Protein AF-A0A2D6RD88-F1 (afdb_monomer)

Nearest PDB structures (foldseek):
  3ius-assembly1_A  TM=7.560E-01  e=2.649E-20  Ruegeria pomeroyi DSS-3
 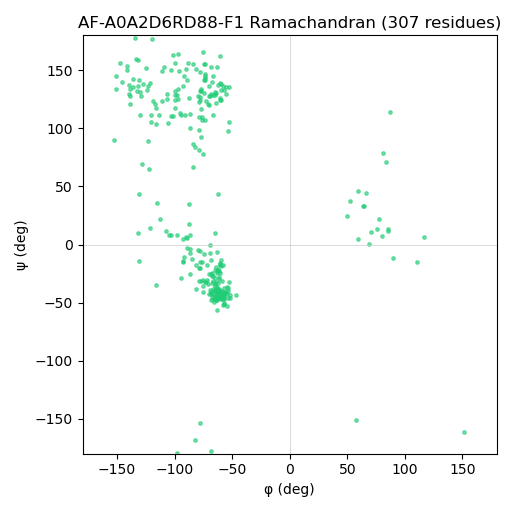 3dqp-assembly1_A-2  TM=6.766E-01  e=3.811E-06  Lactococcus lactis subsp. lactis
  8xmi-assembly1_E  TM=7.314E-01  e=5.124E-03  Bacillus subtilis
  8k1t-assembly1_F  TM=7.139E-01  e=8.877E-03  Bacillus subtilis
  8k1t-assembly1_E  TM=7.139E-01  e=8.877E-03  Bacillus subtilis

Secondary structure (DSSP, 8-state):
------S--TTTT--EEEEES-SHHHHHHHHHHHHTT-EEEEEES-GGGHHHHHHTT-EEEE--SSPPTT---GGGTT-SEEEE-----GGGT---HHHHHHHHHHHHHHTT-SEEEEEEEGGGGTT--EEE-TTSPP-TTSHHHHHHHHHHHHHHHHHHHHHHTTS-S---S--GGGGTT-EEEEEEE-EEEBTTB-THHHHTT--SB--TTSBP-EEEHHHHHHHHHHHHSTTS--SSEEEEEE--S---BHHHHHHHHHHHTTPPPPPB-S---S--EEE--HHHHHTTPPPS-S-HHHHHHS---

Solvent-accessible surface area (backbone atoms only — not comparable to full-atom values): 17050 Å² total; per-residue (Å²): 142,82,85,84,85,74,86,83,77,51,72,81,75,62,53,26,38,36,33,41,38,48,49,76,69,40,45,55,42,41,34,58,38,34,75,72,69,27,46,33,38,32,25,34,81,48,72,87,52,34,64,69,33,44,74,39,58,28,50,60,40,79,50,72,79,71,78,61,93,86,70,83,63,73,87,44,55,80,19,43,29,36,37,43,48,59,76,56,53,58,95,77,70,46,84,52,43,30,58,43,42,34,53,52,42,52,50,35,59,75,42,43,34,37,28,43,35,36,54,48,45,49,67,35,49,46,91,52,50,47,80,36,52,85,85,52,85,62,43,59,88,41,67,69,20,33,42,46,50,48,25,50,48,41,43,46,47,51,42,50,54,51,67,58,70,81,74,70,97,77,80,71,94,67,66,70,77,57,37,68,80,31,29,18,37,38,36,26,34,32,48,77,34,42,90,101,41,54,67,22,82,80,40,50,66,39,68,70,37,64,32,35,80,35,42,42,54,34,24,38,50,69,38,54,42,48,47,54,48,39,46,74,18,91,79,18,64,87,51,50,54,50,72,34,41,42,43,28,79,48,54,54,31,41,44,62,49,44,36,50,38,6,52,70,69,77,41,54,50,48,41,64,45,91,49,66,70,90,62,45,44,44,67,48,29,62,70,37,40,77,53,66,50,76,65,83,51,38,44,58,71,60,56,59,71,47,80,90,123

Radius of gyration: 20.11 Å; Cα contacts (8 Å, |Δi|>4): 586; chains: 1; bounding box: 52×40×67 Å

Foldseek 3Di:
DDDPPDDFDLPVPAAEEEEEACPDLNLVLLLVCVVVVHAYEYEDQDPVCVVVQVVSPYNYDNDDPPDDPPDDDCVLAPHQEYEYPDDQPVVVVRLCLLVSLLSVLVVCQQRLHQEYEYAAAPCLQPPAFDEDEPPDDGPCVDSVNVSRVSSLCSQQCSLVCLVPVPDDDDDDPRPSVSSPNRAYEYEHAFAEDEPVRQLLVVAFPAEAAAAQQAWGWYAYSVLVSLLVSLCSHPLHRPDRYYYFYRTAQDTGGPQVLNQLSCVLVVTHGYYYDPHHDPGRYDYDGVVSVVSPRDGPPNDVSVVSPDDDD

Mean predicted aligned error: 6.97 Å

Structure (mmCIF, N/CA/C/O backbone):
data_AF-A0A2D6RD88-F1
#
_entry.id   AF-A0A2D6RD88-F1
#
loop_
_atom_site.group_PDB
_atom_site.id
_atom_site.type_symbol
_atom_site.label_atom_id
_atom_site.label_alt_id
_atom_site.label_comp_id
_atom_site.label_asym_id
_atom_site.label_entity_id
_atom_site.label_seq_id
_atom_site.pdbx_PDB_ins_code
_atom_site.Cartn_x
_atom_site.Cartn_y
_atom_site.Cartn_z
_atom_site.occupancy
_atom_site.B_iso_or_equiv
_atom_site.auth_seq_id
_atom_site.auth_comp_id
_atom_site.auth_asym_id
_atom_site.auth_atom_id
_atom_site.pdbx_PDB_model_num
ATOM 1 N N . MET A 1 1 ? -26.700 -10.326 -16.185 1.00 36.22 1 MET A N 1
ATOM 2 C CA . MET A 1 1 ? -26.682 -10.740 -14.769 1.00 36.22 1 MET A CA 1
ATOM 3 C C . MET A 1 1 ? -25.651 -11.840 -14.645 1.00 36.22 1 MET A C 1
ATOM 5 O O . MET A 1 1 ? -25.914 -12.923 -15.133 1.00 36.22 1 MET A O 1
ATOM 9 N N . ASN A 1 2 ? -24.472 -11.527 -14.119 1.00 29.42 2 ASN A N 1
ATOM 10 C CA . ASN A 1 2 ? -23.479 -12.499 -13.662 1.00 29.42 2 ASN A CA 1
ATOM 11 C C . ASN A 1 2 ? -22.691 -11.780 -12.564 1.00 29.42 2 ASN A C 1
ATOM 13 O O . ASN A 1 2 ? -21.744 -11.053 -12.848 1.00 29.42 2 ASN A O 1
ATOM 17 N N . ASN A 1 3 ? -23.177 -11.910 -11.329 1.00 30.92 3 ASN A N 1
ATOM 18 C CA . ASN A 1 3 ? -22.457 -11.493 -10.134 1.00 30.92 3 ASN A CA 1
ATOM 19 C C . ASN A 1 3 ? -21.342 -12.513 -9.894 1.00 30.92 3 ASN A C 1
ATOM 21 O O . ASN A 1 3 ? -21.608 -13.646 -9.500 1.00 30.92 3 ASN A O 1
ATOM 25 N N . LEU A 1 4 ? -20.104 -12.108 -10.156 1.00 36.22 4 LEU A N 1
ATOM 26 C CA . LEU A 1 4 ? -18.914 -12.761 -9.622 1.00 36.22 4 LEU A CA 1
ATOM 27 C C . LEU A 1 4 ? -18.741 -12.291 -8.171 1.00 36.22 4 LEU A C 1
ATOM 29 O O . LEU A 1 4 ? -17.979 -11.372 -7.893 1.00 36.22 4 LEU A O 1
ATOM 33 N N . GLU A 1 5 ? -19.481 -12.902 -7.249 1.00 44.62 5 GLU A N 1
ATOM 34 C CA . GLU A 1 5 ? -19.107 -12.904 -5.834 1.00 44.62 5 GLU A CA 1
ATOM 35 C C . GLU A 1 5 ? -18.012 -13.961 -5.650 1.00 44.62 5 GLU A C 1
ATOM 37 O O . GLU A 1 5 ? -18.287 -15.157 -5.567 1.00 44.62 5 GLU A O 1
ATOM 42 N N . MET A 1 6 ? -16.749 -13.534 -5.623 1.00 37.78 6 MET A N 1
ATOM 43 C CA . MET A 1 6 ? -15.647 -14.365 -5.142 1.00 37.78 6 MET A CA 1
ATOM 44 C C . MET A 1 6 ? -14.807 -13.601 -4.121 1.00 37.78 6 MET A C 1
ATOM 46 O O . MET A 1 6 ? -14.057 -12.702 -4.482 1.00 37.78 6 MET A O 1
ATOM 50 N N . GLY A 1 7 ? -14.901 -14.065 -2.871 1.00 42.00 7 GLY A N 1
ATOM 51 C CA . GLY A 1 7 ? -13.758 -14.240 -1.973 1.00 42.00 7 GLY A CA 1
ATOM 52 C C . GLY A 1 7 ? -13.335 -13.030 -1.147 1.00 42.00 7 GLY A C 1
ATOM 53 O O . GLY A 1 7 ? -12.755 -12.091 -1.669 1.00 42.00 7 GLY A O 1
ATOM 54 N N . ILE A 1 8 ? -13.491 -13.160 0.174 1.00 43.81 8 ILE A N 1
ATOM 55 C CA . ILE A 1 8 ? -13.180 -12.194 1.242 1.00 43.81 8 ILE A CA 1
ATOM 56 C C . ILE A 1 8 ? -14.287 -11.149 1.411 1.00 43.81 8 ILE A C 1
ATOM 58 O O . ILE A 1 8 ? -14.180 -10.005 0.973 1.00 43.81 8 ILE A O 1
ATOM 62 N N . ASP A 1 9 ? -15.360 -11.555 2.091 1.00 45.00 9 ASP A N 1
ATOM 63 C CA . ASP A 1 9 ? -16.316 -10.609 2.654 1.00 45.00 9 ASP A CA 1
ATOM 64 C C . ASP A 1 9 ? -15.695 -9.993 3.930 1.00 45.00 9 ASP A C 1
ATOM 66 O O . ASP A 1 9 ? -15.571 -10.694 4.936 1.00 45.00 9 ASP A O 1
ATOM 70 N N . PRO A 1 10 ? -15.255 -8.717 3.948 1.00 49.91 10 PRO A N 1
ATOM 71 C CA . PRO A 1 10 ? -14.766 -8.081 5.173 1.00 49.91 10 PRO A CA 1
ATOM 72 C C . PRO A 1 10 ? -15.891 -7.832 6.193 1.00 49.91 10 PRO A C 1
ATOM 74 O O . PRO A 1 10 ? -15.617 -7.297 7.268 1.00 49.91 10 PRO A O 1
ATOM 77 N N . LYS A 1 11 ? -17.148 -8.189 5.872 1.00 48.44 11 LYS A N 1
ATOM 78 C CA . LYS A 1 11 ? -18.340 -7.879 6.673 1.00 48.44 11 LYS A CA 1
ATOM 79 C C . LYS A 1 11 ? -18.363 -8.449 8.079 1.00 48.44 11 LYS A C 1
ATOM 81 O O . LYS A 1 11 ? -19.159 -7.952 8.876 1.00 48.44 11 LYS A O 1
ATOM 86 N N . GLU A 1 12 ? -17.544 -9.432 8.445 1.00 57.50 12 GLU A N 1
ATOM 87 C CA . GLU A 1 12 ? -17.520 -9.860 9.847 1.00 57.50 12 GLU A CA 1
ATOM 88 C C . GLU A 1 12 ? -16.761 -8.851 10.725 1.00 57.50 12 GLU A C 1
ATOM 90 O O . GLU A 1 12 ? -15.619 -9.047 11.129 1.00 57.50 12 GLU A O 1
ATOM 95 N N . GLY A 1 13 ? -17.443 -7.748 11.040 1.00 73.38 13 GLY A N 1
ATOM 96 C CA . GLY A 1 13 ? -17.147 -6.886 12.181 1.00 73.38 13 GLY A CA 1
ATOM 97 C C . GLY A 1 13 ? -16.581 -5.502 11.868 1.00 73.38 13 GLY A C 1
ATOM 98 O O . GLY A 1 13 ? -16.634 -4.656 12.760 1.00 73.38 13 GLY A O 1
ATOM 99 N N . LEU A 1 14 ? -16.091 -5.233 10.652 1.00 88.38 14 LEU A N 1
ATOM 100 C CA . LEU A 1 14 ? -15.527 -3.924 10.300 1.00 88.38 14 LEU A CA 1
ATOM 101 C C . LEU A 1 14 ? -16.648 -2.903 10.046 1.00 88.38 14 LEU A C 1
ATOM 103 O O . LEU A 1 14 ? -17.445 -3.063 9.126 1.00 88.38 14 LEU A O 1
ATOM 107 N N . LYS A 1 15 ? -16.720 -1.850 10.863 1.00 93.19 15 LYS A N 1
ATOM 108 C CA . LYS A 1 15 ? -17.748 -0.796 10.783 1.00 93.19 15 LYS A CA 1
ATOM 109 C C . LYS A 1 15 ? -17.159 0.564 10.451 1.00 93.19 15 LYS A C 1
ATOM 111 O O . LYS A 1 15 ? -17.810 1.347 9.759 1.00 93.19 15 LYS A O 1
ATOM 116 N N . LYS A 1 16 ? -15.952 0.858 10.944 1.00 95.88 16 LYS A N 1
ATOM 117 C CA . LYS A 1 16 ? -15.293 2.151 10.740 1.00 95.88 16 LYS A CA 1
ATOM 118 C C . LYS A 1 16 ? -13.798 2.002 10.467 1.00 95.88 16 LYS A C 1
ATOM 120 O O . LYS A 1 16 ? -13.083 1.369 11.240 1.00 95.88 16 LYS A O 1
ATOM 125 N N . VAL A 1 17 ? -13.317 2.643 9.402 1.00 97.50 17 VAL A N 1
ATOM 126 C CA . VAL A 1 17 ? -11.897 2.682 9.018 1.00 97.50 17 VAL A CA 1
ATOM 127 C C . VAL A 1 17 ? -11.428 4.127 8.894 1.00 97.50 17 VAL A C 1
ATOM 129 O O . VAL A 1 17 ? -12.076 4.945 8.242 1.00 97.50 17 VAL A O 1
ATOM 132 N N . ALA A 1 18 ? -10.276 4.436 9.481 1.00 98.38 18 ALA A N 1
ATOM 133 C CA . ALA A 1 18 ? -9.573 5.695 9.273 1.00 98.38 18 ALA A CA 1
ATOM 134 C C . ALA A 1 18 ? -8.429 5.507 8.266 1.00 98.38 18 ALA A C 1
ATOM 136 O O . ALA A 1 18 ? -7.600 4.619 8.431 1.00 98.38 18 ALA A O 1
ATOM 137 N N . ILE A 1 19 ? -8.350 6.343 7.232 1.00 98.44 19 ILE A N 1
ATOM 138 C CA . ILE A 1 19 ? -7.276 6.340 6.229 1.00 98.44 19 ILE A CA 1
ATOM 139 C C . ILE A 1 19 ? -6.482 7.638 6.364 1.00 98.44 19 ILE A C 1
ATOM 141 O O . ILE A 1 19 ? -6.973 8.718 6.027 1.00 98.44 19 ILE A O 1
ATOM 145 N N . ILE A 1 20 ? -5.236 7.529 6.820 1.00 97.81 20 ILE A N 1
ATOM 146 C CA . ILE A 1 20 ? -4.336 8.665 7.007 1.00 97.81 20 ILE A CA 1
ATOM 147 C C . ILE A 1 20 ? -3.524 8.883 5.731 1.00 97.81 20 ILE A C 1
ATOM 149 O O . ILE A 1 20 ? -2.670 8.066 5.389 1.00 97.81 20 ILE A O 1
ATOM 153 N N . GLY A 1 21 ? -3.773 9.987 5.025 1.00 94.44 21 GLY A N 1
ATOM 154 C CA . GLY A 1 21 ? -3.166 10.262 3.721 1.00 94.44 21 GLY A CA 1
ATOM 155 C C . GLY A 1 21 ? -3.915 9.588 2.568 1.00 94.44 21 GLY A C 1
ATOM 156 O O . GLY A 1 21 ? -3.415 8.664 1.925 1.00 94.44 21 GLY A O 1
ATOM 157 N N . CYS A 1 22 ? -5.116 10.075 2.256 1.00 92.94 22 CYS A N 1
ATOM 158 C CA . CYS A 1 22 ? -5.984 9.484 1.233 1.00 92.94 22 CYS A CA 1
ATOM 159 C C . CYS A 1 22 ? -5.643 9.967 -0.195 1.00 92.94 22 CYS A C 1
ATOM 161 O O . CYS A 1 22 ? -6.388 10.700 -0.854 1.00 92.94 22 CYS A O 1
ATOM 163 N N . GLY A 1 23 ? -4.451 9.579 -0.661 1.00 91.81 23 GLY A N 1
ATOM 164 C CA . GLY A 1 23 ? -3.989 9.784 -2.036 1.00 91.81 23 GLY A CA 1
ATOM 165 C C . GLY A 1 23 ? -4.599 8.780 -3.021 1.00 91.81 23 GLY A C 1
ATOM 166 O O . GLY A 1 23 ? -5.661 8.220 -2.791 1.00 91.81 23 GLY A O 1
ATOM 167 N N . TRP A 1 24 ? -3.907 8.501 -4.126 1.00 93.38 24 TRP A N 1
ATOM 168 C CA . TRP A 1 24 ? -4.419 7.622 -5.188 1.00 93.38 24 TRP A CA 1
ATOM 169 C C . TRP A 1 24 ? -4.806 6.206 -4.711 1.00 93.38 24 TRP A C 1
ATOM 171 O O . TRP A 1 24 ? -5.921 5.763 -4.964 1.00 93.38 24 TRP A O 1
ATOM 181 N N . ALA A 1 25 ? -3.930 5.504 -3.980 1.00 92.06 25 ALA A N 1
ATOM 182 C CA . ALA A 1 25 ? -4.251 4.175 -3.441 1.00 92.06 25 ALA A CA 1
ATOM 183 C C . ALA A 1 25 ? -5.308 4.253 -2.325 1.00 92.06 25 ALA A C 1
ATOM 185 O O . ALA A 1 25 ? -6.221 3.434 -2.286 1.00 92.06 25 ALA A O 1
ATOM 186 N N . GLY A 1 26 ? -5.221 5.281 -1.471 1.00 94.00 26 GLY A N 1
ATOM 187 C CA . GLY A 1 26 ? -6.185 5.523 -0.398 1.00 94.00 26 GLY A CA 1
ATOM 188 C C . GLY A 1 26 ? -7.604 5.768 -0.912 1.00 94.00 26 GLY A C 1
ATOM 189 O O . GLY A 1 26 ? -8.539 5.237 -0.331 1.00 94.00 26 GLY A O 1
ATOM 190 N N . LYS A 1 27 ? -7.775 6.491 -2.028 1.00 94.75 27 LYS A N 1
ATOM 191 C CA . LYS A 1 27 ? -9.091 6.740 -2.641 1.00 94.75 27 LYS A CA 1
ATOM 192 C C . LYS A 1 27 ? -9.736 5.466 -3.184 1.00 94.75 27 LYS A C 1
ATOM 194 O O . LYS A 1 27 ? -10.920 5.258 -2.958 1.00 94.75 27 LYS A O 1
ATOM 199 N N . ALA A 1 28 ? -8.968 4.595 -3.843 1.00 95.56 28 ALA A N 1
ATOM 200 C CA . ALA A 1 28 ? -9.492 3.304 -4.298 1.00 95.56 28 ALA A CA 1
ATOM 201 C C . ALA A 1 28 ? -9.879 2.393 -3.123 1.00 95.56 28 ALA A C 1
ATOM 203 O O . ALA A 1 28 ? -10.916 1.737 -3.163 1.00 95.56 28 ALA A O 1
ATOM 204 N N . LEU A 1 29 ? -9.078 2.394 -2.053 1.00 96.12 29 LEU A N 1
ATOM 205 C CA . LEU A 1 29 ? -9.403 1.673 -0.824 1.00 96.12 29 LEU A CA 1
ATOM 206 C C . LEU A 1 29 ? -10.670 2.225 -0.156 1.00 96.12 29 LEU A C 1
ATOM 208 O O . LEU A 1 29 ? -11.555 1.459 0.211 1.00 96.12 29 LEU A O 1
ATOM 212 N N . ALA A 1 30 ? -10.756 3.548 -0.022 1.00 96.69 30 ALA A N 1
ATOM 213 C CA . ALA A 1 30 ? -11.916 4.242 0.514 1.00 96.69 30 ALA A CA 1
ATOM 214 C C . ALA A 1 30 ? -13.188 3.865 -0.244 1.00 96.69 30 ALA A C 1
ATOM 216 O O . ALA A 1 30 ? -14.137 3.400 0.373 1.00 96.69 30 ALA A O 1
ATOM 217 N N . GLN A 1 31 ? -13.165 3.991 -1.573 1.00 96.25 31 GLN A N 1
ATOM 218 C CA . GLN A 1 31 ? -14.289 3.632 -2.432 1.00 96.25 31 GLN A CA 1
ATOM 219 C C . GLN A 1 31 ? -14.701 2.164 -2.252 1.00 96.25 31 GLN A C 1
ATOM 221 O O . GLN A 1 31 ? -15.887 1.860 -2.189 1.00 96.25 31 GLN A O 1
ATOM 226 N N . SER A 1 32 ? -13.730 1.253 -2.131 1.00 95.62 32 SER A N 1
ATOM 227 C CA . SER A 1 32 ? -14.008 -0.164 -1.888 1.00 95.62 32 SER A CA 1
ATOM 228 C C . SER A 1 32 ? -14.706 -0.405 -0.545 1.00 95.62 32 SER A C 1
ATOM 230 O O . SER A 1 32 ? -15.597 -1.242 -0.477 1.00 95.62 32 SER A O 1
ATOM 232 N N . PHE A 1 33 ? -14.336 0.311 0.520 1.00 95.81 33 PHE A N 1
ATOM 233 C CA . PHE A 1 33 ? -14.991 0.176 1.824 1.00 95.81 33 PHE A CA 1
ATOM 234 C C . PHE A 1 33 ? -16.363 0.852 1.877 1.00 95.81 33 PHE A C 1
ATOM 236 O O . PHE A 1 33 ? -17.304 0.284 2.431 1.00 95.81 33 PHE A O 1
ATOM 243 N N . THR A 1 34 ? -16.509 2.039 1.292 1.00 96.62 34 THR A N 1
ATOM 244 C CA . THR A 1 34 ? -17.783 2.772 1.312 1.00 96.62 34 THR A CA 1
ATOM 245 C C . THR A 1 34 ? -18.862 2.057 0.502 1.00 96.62 34 THR A C 1
ATOM 247 O O . THR A 1 34 ? -20.021 2.053 0.914 1.00 96.62 34 THR A O 1
ATOM 250 N N . GLN A 1 35 ? -18.491 1.373 -0.586 1.00 95.31 35 GLN A N 1
ATOM 251 C CA . GLN A 1 35 ? -19.394 0.498 -1.346 1.00 95.31 35 GLN A CA 1
ATOM 252 C C . GLN A 1 35 ? -19.947 -0.672 -0.517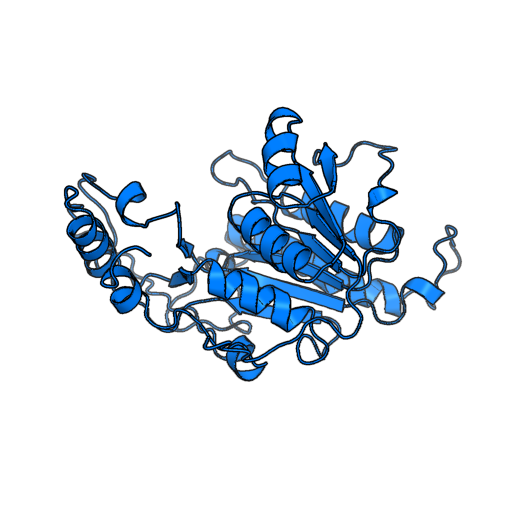 1.00 95.31 35 GLN A C 1
ATOM 254 O O . GLN A 1 35 ? -21.074 -1.099 -0.759 1.00 95.31 35 GLN A O 1
ATOM 259 N N . ASP A 1 36 ? -19.210 -1.131 0.496 1.00 93.50 36 ASP A N 1
ATOM 260 C CA . ASP A 1 36 ? -19.661 -2.171 1.430 1.00 93.50 36 ASP A CA 1
ATOM 261 C C . ASP A 1 36 ? -20.413 -1.609 2.649 1.00 93.50 36 ASP A C 1
ATOM 263 O O . ASP A 1 36 ? -20.741 -2.347 3.579 1.00 93.50 36 ASP A O 1
ATOM 267 N N . GLY A 1 37 ? -20.676 -0.298 2.680 1.00 94.88 37 GLY A N 1
ATOM 268 C CA . GLY A 1 37 ? -21.348 0.369 3.796 1.00 94.88 37 GLY A CA 1
ATOM 269 C C . GLY A 1 37 ? -20.467 0.582 5.032 1.00 94.88 37 GLY A C 1
ATOM 270 O O . GLY A 1 37 ? -20.986 0.914 6.098 1.00 94.88 37 GLY A O 1
ATOM 271 N N . ILE A 1 38 ? -19.146 0.415 4.913 1.00 95.88 38 ILE A N 1
ATOM 272 C CA . ILE A 1 38 ? -18.195 0.712 5.989 1.00 95.88 38 ILE A CA 1
ATOM 273 C C . ILE A 1 38 ? -17.992 2.229 6.059 1.00 95.88 38 ILE A C 1
ATOM 275 O O . ILE A 1 38 ? -17.729 2.887 5.051 1.00 95.88 38 ILE A O 1
ATOM 279 N N . SER A 1 39 ? -18.072 2.797 7.263 1.00 97.56 39 SER A N 1
ATOM 280 C CA . SER A 1 39 ? -17.804 4.218 7.484 1.00 97.56 39 SER A CA 1
ATOM 281 C C . SER A 1 39 ? -16.315 4.505 7.302 1.00 97.56 39 SER A C 1
ATOM 283 O O . SER A 1 39 ? -15.488 3.996 8.060 1.00 97.56 39 SER A O 1
ATOM 285 N N . VAL A 1 40 ? -15.956 5.374 6.358 1.00 98.31 40 VAL A N 1
ATOM 286 C CA . VAL A 1 40 ? -14.556 5.748 6.117 1.00 98.31 40 VAL A CA 1
ATOM 287 C C . VAL A 1 40 ? -14.309 7.195 6.518 1.00 98.31 40 VAL A C 1
ATOM 289 O O . VAL A 1 40 ? -14.947 8.108 6.002 1.00 98.31 40 VAL A O 1
ATOM 292 N N . VAL A 1 41 ? -13.342 7.410 7.409 1.00 98.38 41 VAL A N 1
ATOM 293 C CA . VAL A 1 41 ? -12.746 8.729 7.653 1.00 98.38 41 VAL A CA 1
ATOM 294 C C . VAL A 1 41 ? -11.454 8.811 6.854 1.00 98.38 41 VAL A C 1
ATOM 296 O O . VAL A 1 41 ? -10.623 7.912 6.941 1.00 98.38 41 VAL A O 1
ATOM 299 N N . ALA A 1 42 ? -11.266 9.865 6.067 1.00 98.25 42 ALA A N 1
ATOM 300 C CA . ALA A 1 42 ? -10.100 10.008 5.202 1.00 98.25 42 ALA A CA 1
ATOM 301 C C . ALA A 1 42 ? -9.429 11.362 5.409 1.00 98.25 42 ALA A C 1
ATOM 303 O O . ALA A 1 42 ? -10.077 12.404 5.298 1.00 98.25 42 ALA A O 1
ATOM 304 N N . THR A 1 43 ? -8.120 11.354 5.661 1.00 97.44 43 THR A N 1
ATOM 305 C CA . THR A 1 43 ? -7.384 12.589 5.925 1.00 97.44 43 THR A CA 1
ATOM 306 C C . THR A 1 43 ? -6.679 13.156 4.693 1.00 97.44 43 THR A C 1
ATOM 308 O O . THR A 1 43 ? -6.241 12.430 3.788 1.00 97.44 43 THR A O 1
ATOM 311 N N . THR A 1 44 ? -6.554 14.481 4.662 1.00 95.94 44 THR A N 1
ATOM 312 C CA . THR A 1 44 ? -5.829 15.262 3.651 1.00 95.94 44 THR A CA 1
ATOM 313 C C . THR A 1 44 ? -5.234 16.516 4.292 1.00 95.94 44 THR A C 1
ATOM 315 O O . THR A 1 44 ? -5.751 17.001 5.288 1.00 95.94 44 THR A O 1
ATOM 318 N N . ARG A 1 45 ? -4.172 17.080 3.705 1.00 93.62 45 ARG A N 1
ATOM 319 C CA . ARG A 1 45 ? -3.556 18.334 4.192 1.00 93.62 45 ARG A CA 1
ATOM 320 C C . ARG A 1 45 ? -4.229 19.605 3.671 1.00 93.62 45 ARG A C 1
ATOM 322 O O . ARG A 1 45 ? -3.892 20.692 4.101 1.00 93.62 45 ARG A O 1
ATOM 329 N N . SER A 1 46 ? -5.094 19.480 2.667 1.00 93.94 46 SER A N 1
ATOM 330 C CA . SER A 1 46 ? -5.779 20.619 2.054 1.00 93.94 46 SER A CA 1
ATOM 331 C C . SER A 1 46 ? -7.265 20.328 1.918 1.00 93.94 46 SER A C 1
ATOM 333 O O . SER A 1 46 ? -7.652 19.270 1.395 1.00 93.94 46 SER A O 1
ATOM 335 N N . ARG A 1 47 ? -8.075 21.301 2.349 1.00 95.19 47 ARG A N 1
ATOM 336 C CA . ARG A 1 47 ? -9.534 21.309 2.188 1.00 95.19 47 ARG A CA 1
ATOM 337 C C . ARG A 1 47 ? -9.981 21.291 0.733 1.00 95.19 47 ARG A C 1
ATOM 339 O O . ARG A 1 47 ? -11.058 20.777 0.453 1.00 95.19 47 ARG A O 1
ATOM 346 N N . ASP A 1 48 ? -9.139 21.727 -0.200 1.00 96.12 48 ASP A N 1
ATOM 347 C CA . ASP A 1 48 ? -9.450 21.684 -1.636 1.00 96.12 48 ASP A CA 1
ATOM 348 C C . ASP A 1 48 ? -9.655 20.248 -2.140 1.00 96.12 48 ASP A C 1
ATOM 350 O O . ASP A 1 48 ? -10.313 20.020 -3.152 1.00 96.12 48 ASP A O 1
ATOM 354 N N . ASN A 1 49 ? -9.114 19.251 -1.431 1.00 94.81 49 ASN A N 1
ATOM 355 C CA . ASN A 1 49 ? -9.302 17.842 -1.765 1.00 94.81 49 ASN A CA 1
ATOM 356 C C . ASN A 1 49 ? -10.541 17.220 -1.089 1.00 94.81 49 ASN A C 1
ATOM 358 O O . ASN A 1 49 ? -10.836 16.057 -1.360 1.00 94.81 49 ASN A O 1
ATOM 362 N N . PHE A 1 50 ? -11.275 17.948 -0.237 1.00 97.06 50 PHE A N 1
ATOM 363 C CA . PHE A 1 50 ? -12.486 17.435 0.419 1.00 97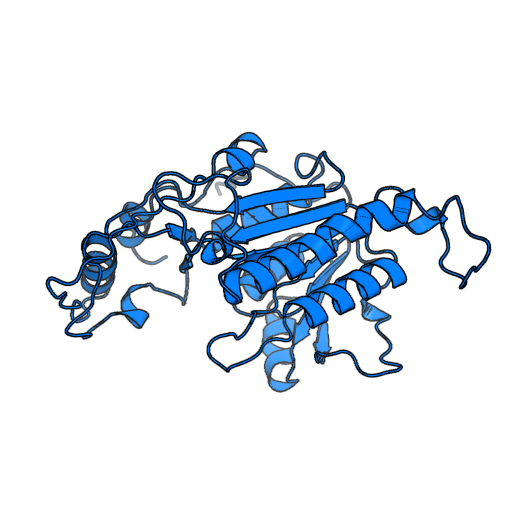.06 50 PHE A CA 1
ATOM 364 C C . PHE A 1 50 ? -13.547 16.963 -0.581 1.00 97.06 50 PHE A C 1
ATOM 366 O O . PHE A 1 50 ? -14.040 15.853 -0.381 1.00 97.06 50 PHE A O 1
ATOM 373 N N . PRO A 1 51 ? -13.868 17.701 -1.669 1.00 97.19 51 PRO A N 1
ATOM 374 C CA . PRO A 1 51 ? -14.853 17.239 -2.646 1.00 97.19 51 PRO A CA 1
ATOM 375 C C . PRO A 1 51 ? -14.524 15.851 -3.202 1.00 97.19 51 PRO A C 1
ATOM 377 O O . PRO A 1 51 ? -15.391 14.986 -3.236 1.00 97.19 51 PRO A O 1
ATOM 380 N N . ASN A 1 52 ? -13.248 15.594 -3.510 1.00 94.50 52 ASN A N 1
ATOM 381 C CA . ASN A 1 52 ? -12.803 14.294 -4.017 1.00 94.50 52 ASN A CA 1
ATOM 382 C C . ASN A 1 52 ? -12.925 13.160 -2.984 1.00 94.50 52 ASN A C 1
ATOM 384 O O . ASN A 1 52 ? -12.978 11.994 -3.360 1.00 94.50 52 ASN A O 1
ATOM 388 N N . LEU A 1 53 ? -12.854 13.472 -1.686 1.00 96.94 53 LEU A N 1
ATOM 389 C CA . LEU A 1 53 ? -13.018 12.481 -0.618 1.00 96.94 53 LEU A CA 1
ATOM 390 C C . LEU A 1 53 ? -14.500 12.203 -0.347 1.00 96.94 53 LEU A C 1
ATOM 392 O O . LEU A 1 53 ? -14.873 11.051 -0.146 1.00 96.94 53 LEU A O 1
ATOM 396 N N . VAL A 1 54 ? -15.343 13.236 -0.396 1.00 97.38 54 VAL A N 1
ATOM 397 C CA . VAL A 1 54 ? -16.802 13.094 -0.285 1.00 97.38 54 VAL A CA 1
ATOM 398 C C . VAL A 1 54 ? -17.362 12.303 -1.467 1.00 97.38 54 VAL A C 1
ATOM 400 O O . VAL A 1 54 ? -18.223 11.453 -1.269 1.00 97.38 54 VAL A O 1
ATOM 403 N N . GLU A 1 55 ? -16.842 12.524 -2.677 1.00 96.12 55 GLU A N 1
ATOM 404 C CA . GLU A 1 55 ? -17.246 11.798 -3.888 1.00 96.12 55 GLU A CA 1
ATOM 405 C C . GLU A 1 55 ? -17.064 10.277 -3.754 1.00 96.12 55 GLU A C 1
ATOM 407 O O . GLU A 1 55 ? -17.913 9.511 -4.202 1.00 96.12 55 GLU A O 1
ATOM 412 N N . VAL A 1 56 ? -16.000 9.829 -3.078 1.00 95.00 56 VAL A N 1
ATOM 413 C CA . VAL A 1 56 ? -15.767 8.400 -2.794 1.00 95.00 56 VAL A CA 1
ATOM 414 C C . VAL A 1 56 ? -16.456 7.912 -1.510 1.00 95.00 56 VAL A C 1
ATOM 416 O O . VAL A 1 56 ? -16.228 6.780 -1.087 1.00 95.00 56 VAL A O 1
ATOM 419 N N . GLY A 1 57 ? -17.307 8.738 -0.893 1.00 95.94 57 GLY A N 1
ATOM 420 C CA . GLY A 1 57 ? -18.132 8.392 0.269 1.00 95.94 57 GLY A CA 1
ATOM 421 C C . GLY A 1 57 ? -17.452 8.548 1.633 1.00 95.94 57 GLY A C 1
ATOM 422 O O . GLY A 1 57 ? -17.961 8.025 2.623 1.00 95.94 57 GLY A O 1
ATOM 423 N N . CYS A 1 58 ? -16.305 9.226 1.714 1.00 97.25 58 CYS A N 1
ATOM 424 C CA . CYS A 1 58 ? -15.602 9.432 2.982 1.00 97.25 58 CYS A CA 1
ATOM 425 C C . CYS A 1 58 ? -16.140 10.629 3.767 1.00 97.25 58 CYS A C 1
ATOM 427 O O . CYS A 1 58 ? -16.568 11.629 3.192 1.00 97.25 58 CYS A O 1
ATOM 429 N N . LEU A 1 59 ? -15.942 10.591 5.084 1.00 97.81 59 LEU A N 1
ATOM 430 C CA . LEU A 1 59 ? -15.854 11.784 5.919 1.00 97.81 59 LEU A CA 1
ATOM 431 C C . LEU A 1 59 ? -14.444 12.395 5.770 1.00 97.81 59 LEU A C 1
ATOM 433 O O . LEU A 1 59 ? -13.476 11.785 6.241 1.00 97.81 59 LEU A O 1
ATOM 437 N N . PRO A 1 60 ? -14.283 13.558 5.111 1.00 98.06 60 PRO A N 1
ATOM 438 C CA . PRO A 1 60 ? -12.980 14.198 4.983 1.00 98.06 60 PRO A CA 1
ATOM 439 C C . PRO A 1 60 ? -12.541 14.850 6.298 1.00 98.06 60 PRO A C 1
ATOM 441 O O . PRO A 1 60 ? -13.342 15.481 6.987 1.00 98.06 60 PRO A O 1
ATOM 444 N N . VAL A 1 61 ? -11.249 14.754 6.605 1.00 97.38 61 VAL A N 1
ATOM 445 C CA . VAL A 1 61 ? -10.609 15.444 7.733 1.00 97.38 61 VAL A CA 1
ATOM 446 C C . VAL A 1 61 ? -9.360 16.165 7.234 1.00 97.38 61 VAL A C 1
ATOM 448 O O . VAL A 1 61 ? -8.533 15.588 6.525 1.00 97.38 61 VAL A O 1
ATOM 451 N N . GLU A 1 62 ? -9.226 17.441 7.590 1.00 95.75 62 GLU A N 1
ATOM 452 C CA . GLU A 1 62 ? -7.969 18.167 7.423 1.00 95.75 62 GLU A CA 1
ATOM 453 C C . GLU A 1 62 ? -7.030 17.756 8.551 1.00 95.75 62 GLU A C 1
ATOM 455 O O . GLU A 1 62 ? -7.407 17.819 9.716 1.00 95.75 62 GLU A O 1
ATOM 460 N N . PHE A 1 63 ? -5.846 17.273 8.195 1.00 94.94 63 PHE A N 1
ATOM 461 C CA . PHE A 1 63 ? -4.907 16.704 9.149 1.00 94.94 63 PHE A CA 1
ATOM 462 C C . PHE A 1 63 ? -3.483 16.895 8.647 1.00 94.94 63 PHE A C 1
ATOM 464 O O . PHE A 1 63 ? -3.180 16.605 7.479 1.00 94.94 63 PHE A O 1
ATOM 471 N N . GLU A 1 64 ? -2.609 17.351 9.533 1.00 92.31 64 GLU A N 1
ATOM 472 C CA . GLU A 1 64 ? -1.220 17.648 9.219 1.00 92.31 64 GLU A CA 1
ATOM 473 C C . GLU A 1 64 ? -0.269 16.883 10.141 1.00 92.31 64 GLU A C 1
ATOM 475 O O . GLU A 1 64 ? -0.602 16.496 11.253 1.00 92.31 64 GLU A O 1
ATOM 480 N N . LEU A 1 65 ? 0.925 16.595 9.623 1.00 91.81 65 LEU A N 1
ATOM 481 C CA . LEU A 1 65 ? 1.987 15.920 10.353 1.00 91.81 65 LEU A CA 1
ATOM 482 C C . LEU A 1 65 ? 3.290 16.711 10.183 1.00 91.81 65 LEU A C 1
ATOM 484 O O . LEU A 1 65 ? 3.584 17.121 9.053 1.00 91.81 65 LEU A O 1
ATOM 488 N N . PRO A 1 66 ? 4.135 16.827 11.221 1.00 91.38 66 PRO A N 1
ATOM 489 C CA . PRO A 1 66 ? 3.998 16.212 12.548 1.00 91.38 66 PRO A CA 1
ATOM 490 C C . PRO A 1 66 ? 2.829 16.785 13.364 1.00 91.38 66 PRO A C 1
ATOM 492 O O . PRO A 1 66 ? 2.439 17.929 13.151 1.00 91.38 66 PRO A O 1
ATOM 495 N N . LEU A 1 67 ? 2.279 15.974 14.274 1.00 87.75 67 LEU A N 1
ATOM 496 C CA . LEU A 1 67 ? 1.165 16.384 15.140 1.00 87.75 67 LEU A CA 1
ATOM 497 C C . LEU A 1 67 ? 1.543 17.611 15.972 1.00 87.75 67 LEU A C 1
ATOM 499 O O . LEU A 1 67 ? 2.630 17.651 16.563 1.00 87.75 67 LEU A O 1
ATOM 503 N N . SER A 1 68 ? 0.627 18.573 16.060 1.00 85.25 68 SER A N 1
ATOM 504 C CA . SER A 1 68 ? 0.777 19.716 16.964 1.00 85.25 68 SER A CA 1
ATOM 505 C C . SER A 1 68 ? 0.354 19.347 18.388 1.00 85.25 68 SER A C 1
ATOM 507 O O . SER A 1 68 ? -0.517 18.504 18.604 1.00 85.25 68 SER A O 1
ATOM 509 N N . THR A 1 69 ? 0.948 19.992 19.394 1.00 77.19 69 THR A N 1
ATOM 510 C CA . THR A 1 69 ? 0.540 19.793 20.792 1.00 77.19 69 THR A CA 1
ATOM 511 C C . THR A 1 69 ? -0.933 20.172 20.974 1.00 77.19 69 THR A C 1
ATOM 513 O O . THR A 1 69 ? -1.310 21.308 20.695 1.00 77.19 69 THR A O 1
ATOM 516 N N . GLY A 1 70 ? -1.749 19.245 21.483 1.00 73.00 70 GLY A N 1
ATOM 517 C CA . GLY A 1 70 ? -3.173 19.478 21.758 1.00 73.00 70 GLY A CA 1
ATOM 518 C C . GLY A 1 70 ? -4.113 19.274 20.564 1.00 73.00 70 GLY A C 1
ATOM 519 O O . GLY A 1 70 ? -5.272 19.665 20.647 1.00 73.00 70 GLY A O 1
ATOM 520 N N . GLU A 1 71 ? -3.644 18.683 19.464 1.00 80.50 71 GLU A N 1
ATOM 521 C CA . GLU A 1 71 ? -4.496 18.331 18.324 1.00 80.50 71 GLU A CA 1
ATOM 522 C C . GLU A 1 71 ? -5.501 17.223 18.697 1.00 80.50 71 GLU A C 1
ATOM 524 O O . GLU A 1 71 ? -5.127 16.076 18.947 1.00 80.50 71 GLU A O 1
ATOM 529 N N . GLU A 1 72 ? -6.793 17.562 18.755 1.00 86.94 72 GLU A N 1
ATOM 530 C CA . GLU A 1 72 ? -7.860 16.607 19.073 1.00 86.94 72 GLU A CA 1
ATOM 531 C C . GLU A 1 72 ? -8.215 15.737 17.860 1.00 86.94 72 GLU A C 1
ATOM 533 O O . GLU A 1 72 ? -8.629 16.232 16.809 1.00 86.94 72 GLU A O 1
ATOM 538 N N . CYS A 1 73 ? -8.115 14.416 18.019 1.00 93.44 73 CYS A N 1
ATOM 539 C CA . CYS A 1 73 ? -8.355 13.455 16.941 1.00 93.44 73 CYS A CA 1
ATOM 540 C C . CYS A 1 73 ? -9.560 12.541 17.197 1.00 93.44 73 CYS A C 1
ATOM 542 O O . CYS A 1 73 ? -9.570 11.387 16.777 1.00 93.44 73 CYS A O 1
ATOM 544 N N . ASN A 1 74 ? -10.617 13.065 17.826 1.00 93.94 74 ASN A N 1
ATOM 545 C CA . ASN A 1 74 ? -11.830 12.317 18.211 1.00 93.94 74 ASN A CA 1
ATOM 546 C C . ASN A 1 74 ? -12.532 11.648 17.006 1.00 93.94 74 ASN A C 1
ATOM 548 O O . ASN A 1 74 ? -13.301 10.700 17.149 1.00 93.94 74 ASN A O 1
ATOM 552 N N . TRP A 1 75 ? -12.236 12.086 15.777 1.00 94.94 75 TRP A N 1
ATOM 553 C CA . TRP A 1 75 ? -12.662 11.410 14.548 1.00 94.94 75 TRP A CA 1
ATOM 554 C C . TRP A 1 75 ? -12.117 9.973 14.423 1.00 94.94 75 TRP A C 1
ATOM 556 O O . TRP A 1 75 ? -12.701 9.181 13.678 1.00 94.94 75 TRP A O 1
ATOM 566 N N . LEU A 1 76 ? -11.077 9.598 15.175 1.00 95.12 76 LEU A N 1
ATOM 567 C CA . LEU A 1 76 ? -10.573 8.227 15.294 1.00 95.12 76 LEU A CA 1
ATOM 568 C C . LEU A 1 76 ? -11.395 7.339 16.225 1.00 95.12 76 LEU A C 1
ATOM 570 O O . LEU A 1 76 ? -11.334 6.118 16.069 1.00 95.12 76 LEU A O 1
ATOM 574 N N . ASP A 1 77 ? -12.191 7.906 17.132 1.00 93.88 77 ASP A N 1
ATOM 575 C CA . ASP A 1 77 ? -12.912 7.127 18.140 1.00 93.88 77 ASP A CA 1
ATOM 576 C C . ASP A 1 77 ? -13.813 6.069 17.501 1.00 93.88 77 ASP A C 1
ATOM 578 O O . ASP A 1 77 ? -14.546 6.328 16.537 1.00 93.88 77 ASP A O 1
ATOM 582 N N . GLY A 1 78 ? -13.738 4.845 18.025 1.00 91.56 78 GLY A N 1
ATOM 583 C CA . GLY A 1 78 ? -14.509 3.706 17.527 1.00 91.56 78 GLY A CA 1
ATOM 584 C C . GLY A 1 78 ? -14.062 3.176 16.161 1.00 91.56 78 GLY A C 1
ATOM 585 O O . GLY A 1 78 ? -14.787 2.374 15.576 1.00 91.56 78 GLY A O 1
ATOM 586 N N . SER A 1 79 ? -12.911 3.606 15.632 1.00 94.81 79 SER A N 1
ATOM 587 C CA . SER A 1 79 ? -12.356 3.023 14.405 1.00 94.81 79 SER A CA 1
ATOM 588 C C . SER A 1 79 ? -11.857 1.606 14.670 1.00 94.81 79 SER A C 1
ATOM 590 O O . SER A 1 79 ? -11.044 1.364 15.563 1.00 94.81 79 SER A O 1
ATOM 592 N N . ASP A 1 80 ? -12.313 0.660 13.858 1.00 93.81 80 ASP A N 1
ATOM 593 C CA . ASP A 1 80 ? -11.842 -0.719 13.906 1.00 93.81 80 ASP A CA 1
ATOM 594 C C . ASP A 1 80 ? -10.434 -0.839 13.316 1.00 93.81 80 ASP A C 1
ATOM 596 O O . ASP A 1 80 ? -9.630 -1.639 13.791 1.00 93.81 80 ASP A O 1
ATOM 600 N N . ALA A 1 81 ? -10.106 -0.009 12.323 1.00 95.25 81 ALA A N 1
ATOM 601 C CA . ALA A 1 81 ? -8.775 0.033 11.741 1.00 95.25 81 ALA A CA 1
ATOM 602 C C . ALA A 1 81 ? -8.304 1.450 11.403 1.00 95.25 81 ALA A C 1
ATOM 604 O O . ALA A 1 81 ? -9.102 2.317 11.039 1.00 95.25 81 ALA A O 1
ATOM 605 N N . MET A 1 82 ? -6.988 1.653 11.463 1.00 97.50 82 MET A N 1
ATOM 606 C CA . MET A 1 82 ? -6.290 2.822 10.933 1.00 97.50 82 MET A CA 1
ATOM 607 C C . MET A 1 82 ? -5.296 2.374 9.862 1.00 97.50 82 MET A C 1
ATOM 609 O O . MET A 1 82 ? -4.404 1.570 10.126 1.00 97.50 82 MET A O 1
ATOM 613 N N . ILE A 1 83 ? -5.426 2.929 8.660 1.00 98.38 83 ILE A N 1
ATOM 614 C CA . ILE A 1 83 ? -4.539 2.692 7.524 1.00 98.38 83 ILE A CA 1
ATOM 615 C C . ILE A 1 83 ? -3.618 3.897 7.373 1.00 98.38 83 ILE A C 1
ATOM 617 O O . ILE A 1 83 ? -4.052 4.986 6.997 1.00 98.38 83 ILE A O 1
ATOM 621 N N . ILE A 1 84 ? -2.336 3.705 7.655 1.00 98.12 84 ILE A N 1
ATOM 622 C CA . ILE A 1 84 ? -1.298 4.718 7.500 1.00 98.12 84 ILE A CA 1
ATOM 623 C C . ILE A 1 84 ? -0.794 4.658 6.054 1.00 98.12 84 ILE A C 1
ATOM 625 O O . ILE A 1 84 ? 0.004 3.794 5.692 1.00 98.12 84 ILE A O 1
ATOM 629 N N . ALA A 1 85 ? -1.278 5.581 5.221 1.00 96.31 85 ALA A N 1
ATOM 630 C CA . ALA A 1 85 ? -0.991 5.680 3.787 1.00 96.31 85 ALA A CA 1
ATOM 631 C C . ALA A 1 85 ? -0.172 6.939 3.424 1.00 96.31 85 ALA A C 1
ATOM 633 O O . ALA A 1 85 ? -0.161 7.390 2.274 1.00 96.31 85 ALA A O 1
ATOM 634 N N . ILE A 1 86 ? 0.537 7.514 4.401 1.00 94.00 86 ILE A N 1
ATOM 635 C CA . ILE A 1 86 ? 1.442 8.645 4.183 1.00 94.00 86 ILE A CA 1
ATOM 636 C C . ILE A 1 86 ? 2.731 8.201 3.481 1.00 94.00 86 ILE A C 1
ATOM 638 O O . ILE A 1 86 ? 3.276 7.129 3.735 1.00 94.00 86 ILE A O 1
ATOM 642 N N . THR A 1 87 ? 3.251 9.050 2.596 1.00 87.94 87 THR A N 1
ATOM 643 C CA . THR A 1 87 ? 4.501 8.777 1.875 1.00 87.94 87 THR A CA 1
ATOM 644 C C . THR A 1 87 ? 5.709 9.338 2.626 1.00 87.94 87 THR A C 1
ATOM 646 O O . THR A 1 87 ? 5.612 10.460 3.122 1.00 87.94 87 THR A O 1
ATOM 649 N N . PRO A 1 88 ? 6.877 8.674 2.597 1.00 82.19 88 PRO A N 1
ATOM 650 C CA . PRO A 1 88 ? 8.077 9.144 3.290 1.00 82.19 88 PRO A CA 1
ATOM 651 C C . PRO A 1 88 ? 8.713 10.419 2.727 1.00 82.19 88 PRO A C 1
ATOM 653 O O . PRO A 1 88 ? 9.576 10.992 3.371 1.00 82.19 88 PRO A O 1
ATOM 656 N N . GLN A 1 89 ? 8.328 10.861 1.521 1.00 81.81 89 GLN A N 1
ATOM 657 C CA . GLN A 1 89 ? 8.826 12.096 0.888 1.00 81.81 89 GLN A CA 1
ATOM 658 C C . GLN A 1 89 ? 10.366 12.249 0.863 1.00 81.81 89 GLN A C 1
ATOM 660 O O . GLN A 1 89 ? 10.860 13.355 0.686 1.00 81.81 89 GLN A O 1
ATOM 665 N N . PHE A 1 90 ? 11.142 11.155 0.917 1.00 78.38 90 PHE A N 1
ATOM 666 C CA . PHE A 1 90 ? 12.618 11.194 0.929 1.00 78.38 90 PHE A CA 1
ATOM 667 C C . PHE A 1 90 ? 13.236 12.009 -0.219 1.00 78.38 90 PHE A C 1
ATOM 669 O O . PHE A 1 90 ? 14.259 12.661 -0.048 1.00 78.38 90 PHE A O 1
ATOM 676 N N . LYS A 1 91 ? 12.593 12.029 -1.397 1.00 70.25 91 LYS A N 1
ATOM 677 C CA . LYS A 1 91 ? 13.035 12.845 -2.545 1.00 70.25 91 LYS A CA 1
ATOM 678 C C . LYS A 1 91 ? 12.971 14.357 -2.288 1.00 70.25 91 LYS A C 1
ATOM 680 O O . LYS A 1 91 ? 13.600 15.112 -3.014 1.00 70.25 91 LYS A O 1
ATOM 685 N N . GLN A 1 92 ? 12.192 14.783 -1.298 1.00 75.00 92 GLN A N 1
ATOM 686 C CA . GLN A 1 92 ? 12.038 16.169 -0.855 1.00 75.00 92 GLN A CA 1
ATOM 687 C C . GLN A 1 92 ? 12.920 16.476 0.371 1.00 75.00 92 GLN A C 1
ATOM 689 O O . GLN A 1 92 ? 12.790 17.543 0.957 1.00 75.00 92 GLN A O 1
ATOM 694 N 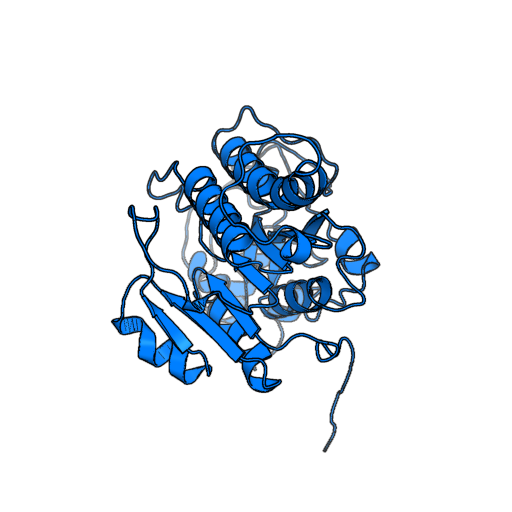N . GLY A 1 93 ? 13.805 15.550 0.769 1.00 75.38 93 GLY A N 1
ATOM 695 C CA . GLY A 1 93 ? 14.724 15.725 1.898 1.00 75.38 93 GLY A CA 1
ATOM 696 C C . GLY A 1 93 ? 14.108 15.481 3.278 1.00 75.38 93 GLY A C 1
ATOM 697 O O . GLY A 1 93 ? 14.765 15.736 4.283 1.00 75.38 93 GLY A O 1
ATOM 698 N N . ALA A 1 94 ? 12.866 14.990 3.347 1.00 79.12 94 ALA A N 1
ATOM 699 C CA . ALA A 1 94 ? 12.215 14.670 4.613 1.00 79.12 94 ALA A CA 1
ATOM 700 C C . ALA A 1 94 ? 12.892 13.467 5.291 1.00 79.12 94 ALA A C 1
ATOM 702 O O . ALA A 1 94 ? 13.051 12.417 4.671 1.00 79.12 94 ALA A O 1
ATOM 703 N N . ASN A 1 95 ? 13.240 13.617 6.571 1.00 83.44 95 ASN A N 1
ATOM 704 C CA . ASN A 1 95 ? 13.850 12.575 7.410 1.00 83.44 95 ASN A CA 1
ATOM 705 C C . ASN A 1 95 ? 13.005 12.261 8.658 1.00 83.44 95 ASN A C 1
ATOM 707 O O . ASN A 1 95 ? 13.487 11.637 9.593 1.00 83.44 95 ASN A O 1
ATOM 711 N N . ASP A 1 96 ? 11.750 12.710 8.683 1.00 89.69 96 ASP A N 1
ATOM 712 C CA . ASP A 1 96 ? 10.842 12.615 9.830 1.00 89.69 96 ASP A CA 1
ATOM 713 C C . ASP A 1 96 ? 9.732 11.568 9.635 1.00 89.69 96 ASP A C 1
ATOM 715 O O . ASP A 1 96 ? 8.771 11.519 10.400 1.00 89.69 96 ASP A O 1
ATOM 719 N N . TYR A 1 97 ? 9.834 10.717 8.608 1.00 93.44 97 TYR A N 1
ATOM 720 C CA . TYR A 1 97 ? 8.808 9.719 8.292 1.00 93.44 97 TYR A CA 1
ATOM 721 C C . TYR A 1 97 ? 8.566 8.730 9.440 1.00 93.44 97 TYR A C 1
ATOM 723 O O . TYR A 1 97 ? 7.422 8.491 9.818 1.00 93.44 97 TYR A O 1
ATOM 731 N N . ASN A 1 98 ? 9.639 8.193 10.018 1.00 93.69 98 ASN A N 1
ATOM 732 C CA . ASN A 1 98 ? 9.603 7.335 11.203 1.00 93.69 98 ASN A CA 1
ATOM 733 C C . ASN A 1 98 ? 8.929 8.037 12.394 1.00 93.69 98 ASN A C 1
ATOM 735 O O . ASN A 1 98 ? 8.087 7.431 13.053 1.00 93.69 98 ASN A O 1
ATOM 739 N N . VAL A 1 99 ? 9.234 9.319 12.624 1.00 94.00 99 VAL A N 1
ATOM 740 C CA . VAL A 1 99 ? 8.630 10.132 13.693 1.00 94.00 99 VAL A CA 1
ATOM 741 C C . VAL A 1 99 ? 7.129 10.293 13.463 1.00 94.00 99 VAL A C 1
ATOM 743 O O . VAL A 1 99 ? 6.337 10.032 14.364 1.00 94.00 99 VAL A O 1
ATOM 746 N N . LYS A 1 100 ? 6.719 10.646 12.242 1.00 95.44 100 LYS A N 1
ATOM 747 C CA . LYS A 1 100 ? 5.305 10.788 11.864 1.00 95.44 100 LYS A CA 1
ATOM 748 C C . LYS A 1 100 ? 4.533 9.478 12.029 1.00 95.44 100 LYS A C 1
ATOM 750 O O . LYS A 1 100 ? 3.424 9.480 12.553 1.00 95.44 100 LYS A O 1
ATOM 755 N N . VAL A 1 101 ? 5.112 8.350 11.614 1.00 96.75 101 VAL A N 1
ATOM 756 C CA . VAL A 1 101 ? 4.490 7.027 11.788 1.00 96.75 101 VAL A CA 1
ATOM 757 C C . VAL A 1 101 ? 4.403 6.641 13.269 1.00 96.75 101 VAL A C 1
ATOM 759 O O . VAL A 1 101 ? 3.379 6.101 13.689 1.00 96.75 101 VAL A O 1
ATOM 762 N N . ALA A 1 102 ? 5.416 6.961 14.079 1.00 94.75 102 ALA A N 1
ATOM 763 C CA . ALA A 1 102 ? 5.372 6.747 15.524 1.00 94.75 102 ALA A CA 1
ATOM 764 C C . ALA A 1 102 ? 4.255 7.568 16.191 1.00 94.75 102 ALA A C 1
ATOM 766 O O . ALA A 1 102 ? 3.456 6.999 16.931 1.00 94.75 102 ALA A O 1
ATOM 767 N N . GLN A 1 103 ? 4.124 8.853 15.847 1.00 94.94 103 GLN A N 1
ATOM 768 C CA . GLN A 1 103 ? 3.038 9.720 16.324 1.00 94.94 103 GLN A CA 1
ATOM 769 C C . GLN A 1 103 ? 1.652 9.159 15.975 1.00 94.94 103 GLN A C 1
ATOM 771 O O . GLN A 1 103 ? 0.778 9.079 16.833 1.00 94.94 103 GLN A O 1
ATOM 776 N N . LEU A 1 104 ? 1.452 8.709 14.732 1.00 95.94 104 LEU A N 1
ATOM 777 C CA . LEU A 1 104 ? 0.193 8.084 14.308 1.00 95.94 104 LEU A CA 1
ATOM 778 C C . LEU A 1 104 ? -0.107 6.785 15.052 1.00 95.94 104 LEU A C 1
ATOM 780 O O . LEU A 1 104 ? -1.259 6.488 15.358 1.00 95.94 104 LEU A O 1
ATOM 784 N N . THR A 1 105 ? 0.931 6.008 15.341 1.00 93.50 105 THR A N 1
ATOM 785 C CA . THR A 1 105 ? 0.794 4.758 16.083 1.00 93.50 105 THR A CA 1
ATOM 786 C C . THR A 1 105 ? 0.392 5.025 17.534 1.00 93.50 105 THR A C 1
ATOM 788 O O . THR A 1 105 ? -0.485 4.349 18.065 1.00 93.50 105 THR A O 1
ATOM 791 N N . GLU A 1 106 ? 0.984 6.034 18.173 1.00 91.81 106 GLU A N 1
ATOM 792 C CA . GLU A 1 106 ? 0.595 6.473 19.517 1.00 91.81 106 GLU A CA 1
ATOM 793 C C . GLU A 1 106 ? -0.839 6.999 19.542 1.00 91.81 106 GLU A C 1
ATOM 795 O O . GLU A 1 106 ? -1.609 6.636 20.430 1.00 91.81 106 GLU A O 1
ATOM 800 N N . LEU A 1 107 ? -1.231 7.758 18.522 1.00 92.69 107 LEU A N 1
ATOM 801 C CA . LEU A 1 107 ? -2.598 8.235 18.359 1.00 92.69 107 LEU A CA 1
ATOM 802 C C . LEU A 1 107 ? -3.598 7.074 18.207 1.00 92.69 107 LEU A C 1
ATOM 804 O O . LEU A 1 107 ? -4.659 7.069 18.828 1.00 92.69 107 LEU A O 1
ATOM 808 N N . ALA A 1 108 ? -3.245 6.044 17.433 1.00 92.75 108 ALA A N 1
ATOM 809 C CA . ALA A 1 108 ? -4.061 4.841 17.291 1.00 92.75 108 ALA A CA 1
ATOM 810 C C . ALA A 1 108 ? -4.259 4.111 18.632 1.00 92.75 108 ALA A C 1
ATOM 812 O O . ALA A 1 108 ? -5.362 3.647 18.924 1.00 92.75 108 ALA A O 1
ATOM 813 N N . VAL A 1 109 ? -3.210 4.036 19.459 1.00 89.56 109 VAL A N 1
ATOM 814 C CA . VAL A 1 109 ? -3.265 3.472 20.819 1.00 89.56 109 VAL A CA 1
ATOM 815 C C . VAL A 1 109 ? -4.166 4.317 21.725 1.00 89.56 109 VAL A C 1
ATOM 817 O O . VAL A 1 109 ? -5.034 3.761 22.396 1.00 89.56 109 VAL A O 1
ATOM 820 N N . GLN A 1 110 ? -4.013 5.645 21.713 1.00 89.25 110 GLN A N 1
ATOM 821 C CA . GLN A 1 110 ? -4.813 6.574 22.527 1.00 89.25 110 GLN A CA 1
ATOM 822 C C . GLN A 1 110 ? -6.316 6.472 22.231 1.00 89.25 110 GLN A C 1
ATOM 824 O O . GLN A 1 110 ? -7.125 6.465 23.156 1.00 89.25 110 GLN A O 1
ATOM 829 N N . HIS A 1 111 ? -6.688 6.320 20.957 1.00 91.44 111 HIS A N 1
ATOM 830 C CA . HIS A 1 111 ? -8.084 6.205 20.521 1.00 91.44 111 HIS A CA 1
ATOM 831 C C . HIS A 1 111 ? -8.615 4.758 20.481 1.00 91.44 111 HIS A C 1
ATOM 833 O O . HIS A 1 111 ? -9.736 4.516 20.026 1.00 91.44 111 HIS A O 1
ATOM 839 N N . GLY A 1 112 ? -7.840 3.777 20.963 1.00 90.06 112 GLY A N 1
ATOM 840 C CA . GLY A 1 112 ? -8.271 2.378 21.046 1.00 90.06 112 GLY A CA 1
ATOM 841 C C . GLY A 1 112 ? -8.551 1.728 19.686 1.00 90.06 112 GLY A C 1
ATOM 842 O O . GLY A 1 112 ? -9.447 0.890 19.575 1.00 90.06 112 GLY A O 1
ATOM 843 N N . VAL A 1 113 ? -7.814 2.120 18.642 1.00 92.06 113 VAL A N 1
ATOM 844 C CA . VAL A 1 113 ? -7.926 1.520 17.306 1.00 92.06 113 VAL A CA 1
ATOM 845 C C . VAL A 1 113 ? -7.511 0.052 17.371 1.00 92.06 113 VAL A C 1
ATOM 847 O O . VAL A 1 113 ? -6.433 -0.270 17.871 1.00 92.06 113 VAL A O 1
ATOM 850 N N . LYS A 1 114 ? -8.334 -0.850 16.829 1.00 90.69 114 LYS A N 1
ATOM 851 C CA . LYS A 1 114 ? -8.113 -2.300 16.976 1.00 90.69 114 LYS A CA 1
ATOM 852 C C . LYS A 1 114 ? -7.046 -2.845 16.031 1.00 90.69 114 LYS A C 1
ATOM 854 O O . LYS A 1 114 ? -6.362 -3.799 16.387 1.00 90.69 114 LYS A O 1
ATOM 859 N N . HIS A 1 115 ? -6.880 -2.265 14.843 1.00 93.31 115 HIS A N 1
ATOM 860 C CA . HIS A 1 115 ? -5.879 -2.711 13.870 1.00 93.31 115 HIS A CA 1
ATOM 861 C C . HIS A 1 115 ? -5.175 -1.532 13.199 1.00 93.31 115 HIS A C 1
ATOM 863 O O . HIS A 1 115 ? -5.809 -0.717 12.536 1.00 93.31 115 HIS A O 1
ATOM 869 N N . VAL A 1 116 ? -3.853 -1.448 13.326 1.00 95.75 116 VAL A N 1
ATOM 870 C CA . VAL A 1 116 ? -3.030 -0.480 12.586 1.00 95.75 116 VAL A CA 1
ATOM 871 C C . VAL A 1 116 ? -2.380 -1.159 11.384 1.00 95.75 116 VAL A C 1
ATOM 873 O O . VAL A 1 116 ? -1.671 -2.154 11.537 1.00 95.75 116 VAL A O 1
ATOM 876 N N . VAL A 1 117 ? -2.594 -0.620 10.185 1.00 97.25 117 VAL A N 1
ATOM 877 C CA . VAL A 1 117 ? -1.966 -1.105 8.949 1.00 97.25 117 VAL A CA 1
ATOM 878 C C . VAL A 1 117 ? -1.078 -0.016 8.364 1.00 97.25 117 VAL A C 1
ATOM 880 O O . VAL A 1 117 ? -1.559 1.058 8.014 1.00 97.25 117 VAL A O 1
ATOM 883 N N . LEU A 1 118 ? 0.213 -0.297 8.213 1.00 98.38 118 LEU A N 1
ATOM 884 C CA . LEU A 1 118 ? 1.164 0.586 7.544 1.00 98.38 118 LEU A CA 1
ATOM 885 C C . LEU A 1 118 ? 1.355 0.171 6.089 1.00 98.38 118 LEU A C 1
ATOM 887 O O . LEU A 1 118 ? 1.770 -0.955 5.811 1.00 98.38 118 LEU A O 1
ATOM 891 N N . LEU A 1 119 ? 1.140 1.106 5.164 1.00 98.12 119 LEU A N 1
ATOM 892 C CA . LEU A 1 119 ? 1.552 0.948 3.771 1.00 98.12 119 LEU A CA 1
ATOM 893 C C . LEU A 1 119 ? 3.023 1.363 3.632 1.00 98.12 119 LEU A C 1
ATOM 895 O O . LEU A 1 119 ? 3.341 2.516 3.338 1.00 98.12 119 LEU A O 1
ATOM 899 N N . SER A 1 120 ? 3.914 0.406 3.888 1.00 97.81 120 SER A N 1
ATOM 900 C CA . SER A 1 120 ? 5.363 0.543 3.721 1.00 97.81 120 SER A CA 1
ATOM 901 C C . SER A 1 120 ? 5.772 0.313 2.255 1.00 97.81 120 SER A C 1
ATOM 903 O O . SER A 1 120 ? 4.947 0.270 1.338 1.00 97.81 120 SER A O 1
ATOM 905 N N . SER A 1 121 ? 7.071 0.172 1.999 1.00 97.50 121 SER A N 1
ATOM 906 C CA . SER A 1 121 ? 7.634 -0.013 0.667 1.00 97.50 121 SER A CA 1
ATOM 907 C C . SER A 1 121 ? 8.696 -1.103 0.642 1.00 97.50 121 SER A C 1
ATOM 909 O O . SER A 1 121 ? 9.565 -1.160 1.508 1.00 97.50 121 SER A O 1
ATOM 911 N N . THR A 1 122 ? 8.732 -1.878 -0.444 1.00 97.75 122 THR A N 1
ATOM 912 C CA . THR A 1 122 ? 9.847 -2.800 -0.738 1.00 97.75 122 THR A CA 1
ATOM 913 C C . THR A 1 122 ? 11.186 -2.084 -0.955 1.00 97.75 122 THR A C 1
ATOM 915 O O . THR A 1 122 ? 12.233 -2.724 -1.038 1.00 97.75 122 THR A O 1
ATOM 918 N N . GLY A 1 123 ? 11.192 -0.747 -0.992 1.00 96.31 123 GLY A N 1
ATOM 919 C CA . GLY A 1 123 ? 12.406 0.060 -0.901 1.00 96.31 123 GLY A CA 1
ATOM 920 C C . GLY A 1 123 ? 13.206 -0.149 0.390 1.00 96.31 123 GLY A C 1
ATOM 921 O O . GLY A 1 123 ? 14.357 0.280 0.421 1.00 96.31 123 GLY A O 1
ATOM 922 N N . VAL A 1 124 ? 12.634 -0.804 1.407 1.00 97.62 124 VAL A N 1
ATOM 923 C CA . VAL A 1 124 ? 13.340 -1.260 2.615 1.00 97.62 124 VAL A CA 1
ATOM 924 C C . VAL A 1 124 ? 14.398 -2.331 2.310 1.00 97.62 124 VAL A C 1
ATOM 926 O O . VAL A 1 124 ? 15.374 -2.451 3.030 1.00 97.62 124 VAL A O 1
ATOM 929 N N . TYR A 1 125 ? 14.284 -3.047 1.188 1.00 98.00 125 TYR A N 1
ATOM 930 C CA . TYR A 1 125 ? 15.291 -4.015 0.734 1.00 98.00 125 TYR A CA 1
ATOM 931 C C . TYR A 1 125 ? 16.396 -3.381 -0.130 1.00 98.00 125 TYR A C 1
ATOM 933 O O . TYR A 1 125 ? 17.058 -4.057 -0.916 1.00 98.00 125 TYR A O 1
ATOM 941 N N . GLN A 1 126 ? 16.566 -2.058 -0.100 1.00 95.81 126 GLN A N 1
ATOM 942 C CA . GLN A 1 126 ? 17.682 -1.435 -0.813 1.00 95.81 126 GLN A CA 1
ATOM 943 C C . GLN A 1 126 ? 19.012 -1.978 -0.259 1.00 95.81 126 GLN A C 1
ATOM 945 O O . GLN A 1 126 ? 19.130 -2.179 0.940 1.00 95.81 126 GLN A O 1
ATOM 950 N N . GLY A 1 127 ? 19.985 -2.248 -1.137 1.00 94.81 127 GLY A N 1
ATOM 951 C CA . GLY A 1 127 ? 21.256 -2.887 -0.763 1.00 94.81 127 GLY A CA 1
ATOM 952 C C . GLY A 1 127 ? 21.248 -4.420 -0.833 1.00 94.81 127 GLY A C 1
ATOM 953 O O . GLY A 1 127 ? 22.313 -5.025 -0.829 1.00 94.81 127 GLY A O 1
ATOM 954 N N . THR A 1 128 ? 20.082 -5.059 -0.977 1.00 94.81 128 THR A N 1
ATOM 955 C CA . THR A 1 128 ? 19.982 -6.518 -1.143 1.00 94.81 128 THR A CA 1
ATOM 956 C C . THR A 1 128 ? 19.862 -6.933 -2.615 1.00 94.81 128 THR A C 1
ATOM 958 O O . THR A 1 128 ? 19.555 -6.113 -3.490 1.00 94.81 128 THR A O 1
ATOM 961 N N . ALA A 1 129 ? 20.091 -8.219 -2.885 1.00 93.94 129 ALA A N 1
ATOM 962 C CA . ALA A 1 129 ? 20.030 -8.836 -4.207 1.00 93.94 129 ALA A CA 1
ATOM 963 C C . ALA A 1 129 ? 19.255 -10.159 -4.172 1.00 93.94 129 ALA A C 1
ATOM 965 O O . ALA A 1 129 ? 18.817 -10.604 -3.113 1.00 93.94 129 ALA A O 1
ATOM 966 N N . ASP A 1 130 ? 19.106 -10.759 -5.350 1.00 94.81 130 ASP A N 1
ATOM 967 C CA . ASP A 1 130 ? 18.420 -12.018 -5.604 1.00 94.81 130 ASP A CA 1
ATOM 968 C C . ASP A 1 130 ? 16.963 -11.993 -5.128 1.00 94.81 130 ASP A C 1
ATOM 970 O O . ASP A 1 130 ? 16.294 -10.954 -5.169 1.00 94.81 130 ASP A O 1
ATOM 974 N N . GLN A 1 131 ? 16.434 -13.154 -4.756 1.00 97.31 131 GLN A N 1
ATOM 975 C CA . GLN A 1 131 ? 15.090 -13.280 -4.220 1.00 97.31 131 GLN A CA 1
ATOM 976 C C . GLN A 1 131 ? 15.060 -12.843 -2.757 1.00 97.31 131 GLN A C 1
ATOM 978 O O . GLN A 1 131 ? 15.827 -13.347 -1.938 1.00 97.31 131 GLN A O 1
ATOM 983 N N . VAL A 1 132 ? 14.151 -11.926 -2.428 1.00 98.12 132 VAL A N 1
ATOM 984 C CA . VAL A 1 132 ? 13.991 -11.393 -1.074 1.00 98.12 132 VAL A CA 1
ATOM 985 C C . VAL A 1 132 ? 12.589 -11.648 -0.546 1.00 98.12 132 VAL A C 1
ATOM 987 O O . VAL A 1 132 ? 11.590 -11.471 -1.244 1.00 98.12 132 VAL A O 1
ATOM 990 N N . THR A 1 133 ? 12.532 -12.026 0.720 1.00 98.56 133 THR A N 1
ATOM 991 C CA . THR A 1 133 ? 11.323 -12.297 1.503 1.00 98.56 133 THR A CA 1
ATOM 992 C C . THR A 1 133 ? 11.266 -11.356 2.705 1.00 98.56 133 THR A C 1
ATOM 994 O O . THR A 1 133 ? 12.189 -10.578 2.957 1.00 98.56 133 THR A O 1
ATOM 997 N N . GLU A 1 134 ? 10.193 -11.423 3.483 1.00 98.19 134 GLU A N 1
ATOM 998 C CA . GLU A 1 134 ? 10.035 -10.638 4.708 1.00 98.19 134 GLU A CA 1
ATOM 999 C C . GLU A 1 134 ? 11.113 -10.928 5.763 1.00 98.19 134 GLU A C 1
ATOM 1001 O O . GLU A 1 134 ? 11.418 -10.034 6.554 1.00 98.19 134 GLU A O 1
ATOM 1006 N N . ASP A 1 135 ? 11.719 -12.119 5.717 1.00 97.62 135 ASP A N 1
ATOM 1007 C CA . ASP A 1 135 ? 12.793 -12.569 6.613 1.00 97.62 135 ASP A CA 1
ATOM 1008 C C . ASP A 1 135 ? 14.197 -12.158 6.131 1.00 97.62 135 ASP A C 1
ATOM 1010 O O . ASP A 1 135 ? 15.197 -12.414 6.804 1.00 97.62 135 ASP A O 1
ATOM 1014 N N . THR A 1 136 ? 14.303 -11.525 4.957 1.00 98.06 136 THR A N 1
ATOM 1015 C CA . THR A 1 136 ? 15.589 -11.051 4.433 1.00 98.06 136 THR A CA 1
ATOM 1016 C C . THR A 1 136 ? 16.159 -9.950 5.324 1.00 98.06 136 THR A C 1
ATOM 1018 O O . THR A 1 136 ? 15.488 -8.956 5.607 1.00 98.06 136 THR A O 1
ATOM 1021 N N . ALA A 1 137 ? 17.423 -10.108 5.730 1.00 97.81 137 ALA A N 1
ATOM 1022 C CA . ALA A 1 137 ? 18.135 -9.111 6.520 1.00 97.81 137 ALA A CA 1
ATOM 1023 C C . ALA A 1 137 ? 18.218 -7.769 5.773 1.00 97.81 137 ALA A C 1
ATOM 1025 O O . ALA A 1 137 ? 18.552 -7.713 4.588 1.00 97.81 137 ALA A O 1
ATOM 1026 N N . LEU A 1 138 ? 17.905 -6.687 6.484 1.00 97.94 138 LEU A N 1
ATOM 1027 C CA . LEU A 1 138 ? 17.889 -5.334 5.937 1.00 97.94 138 LEU A CA 1
ATOM 1028 C C . LEU A 1 138 ? 19.266 -4.679 6.076 1.00 97.94 138 LEU A C 1
ATOM 1030 O O . LEU A 1 138 ? 19.914 -4.807 7.115 1.00 97.94 138 LEU A O 1
ATOM 1034 N N . ASP A 1 139 ? 19.679 -3.919 5.062 1.00 97.25 139 ASP A N 1
ATOM 1035 C CA . ASP A 1 139 ? 20.895 -3.107 5.126 1.00 97.25 139 ASP A CA 1
ATOM 1036 C C . ASP A 1 139 ? 20.616 -1.772 5.835 1.00 97.25 139 ASP A C 1
ATOM 1038 O O . ASP A 1 139 ? 20.336 -0.742 5.217 1.00 97.25 139 ASP A O 1
ATOM 1042 N N . LEU A 1 140 ? 20.670 -1.805 7.167 1.00 97.44 140 LEU A N 1
ATOM 1043 C CA . LEU A 1 140 ? 20.409 -0.642 8.020 1.00 97.44 140 LEU A CA 1
ATOM 1044 C C . LEU A 1 140 ? 21.496 0.444 7.930 1.00 97.44 140 LEU A C 1
ATOM 1046 O O . LEU A 1 140 ? 21.293 1.525 8.470 1.00 97.44 140 LEU A O 1
ATOM 1050 N N . ALA A 1 141 ? 22.621 0.211 7.238 1.00 97.19 141 ALA A N 1
ATOM 1051 C CA . ALA A 1 141 ? 23.602 1.271 6.982 1.00 97.19 141 ALA A CA 1
ATOM 1052 C C . ALA A 1 141 ? 23.085 2.298 5.956 1.00 97.19 141 ALA A C 1
ATOM 1054 O O . ALA A 1 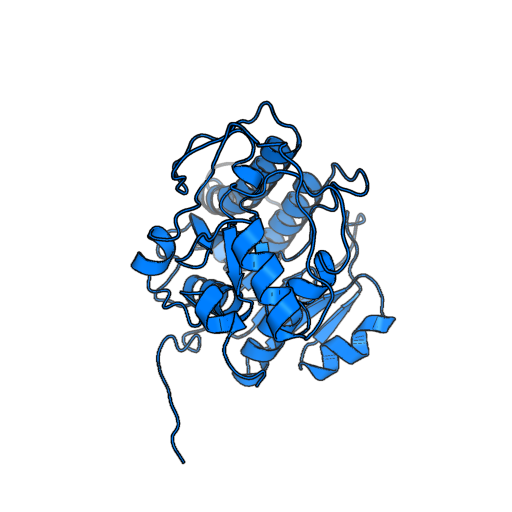141 ? 23.596 3.418 5.862 1.00 97.19 141 ALA A O 1
ATOM 1055 N N . ILE A 1 142 ? 22.054 1.942 5.184 1.00 95.12 142 ILE A N 1
ATOM 1056 C CA . ILE A 1 142 ? 21.399 2.840 4.237 1.00 95.12 142 ILE A CA 1
ATOM 1057 C C . ILE A 1 142 ? 20.310 3.631 4.975 1.00 95.12 142 ILE A C 1
ATOM 1059 O O . ILE A 1 142 ? 19.263 3.084 5.304 1.00 95.12 142 ILE A O 1
ATOM 1063 N N . ASN A 1 143 ? 20.492 4.950 5.131 1.00 93.38 143 ASN A N 1
ATOM 1064 C CA . ASN A 1 143 ? 19.558 5.845 5.847 1.00 93.38 143 ASN A CA 1
ATOM 1065 C C . ASN A 1 143 ? 18.075 5.644 5.465 1.00 93.38 143 ASN A C 1
ATOM 1067 O O . ASN A 1 143 ? 17.193 5.583 6.313 1.00 93.38 143 ASN A O 1
ATOM 1071 N N . LYS A 1 144 ? 17.774 5.491 4.169 1.00 93.81 144 LYS A N 1
ATOM 1072 C CA . LYS A 1 144 ? 16.400 5.226 3.709 1.00 93.81 144 LYS A CA 1
ATOM 1073 C C . LYS A 1 144 ? 15.843 3.897 4.241 1.00 93.81 144 LYS A C 1
ATOM 1075 O O . LYS A 1 144 ? 14.658 3.832 4.560 1.00 93.81 144 LYS A O 1
ATOM 1080 N N . VAL A 1 145 ? 16.662 2.847 4.273 1.00 96.50 145 VAL A N 1
ATOM 1081 C CA . VAL A 1 145 ? 16.277 1.526 4.789 1.00 96.50 145 VAL A CA 1
ATOM 1082 C C . VAL A 1 145 ? 16.056 1.610 6.289 1.00 96.50 145 VAL A C 1
ATOM 1084 O O . VAL A 1 145 ? 15.022 1.151 6.764 1.00 96.50 145 VAL A O 1
ATOM 1087 N N . GLU A 1 146 ? 16.961 2.273 7.008 1.00 96.56 146 GLU A N 1
ATOM 1088 C CA . GLU A 1 146 ? 16.833 2.508 8.444 1.00 96.56 146 GLU A CA 1
ATOM 1089 C C . GLU A 1 146 ? 15.530 3.247 8.787 1.00 96.56 146 GLU A C 1
ATOM 1091 O O . GLU A 1 146 ? 14.750 2.764 9.606 1.00 96.56 146 GLU A O 1
ATOM 1096 N N . LEU A 1 147 ? 15.233 4.367 8.120 1.00 96.31 147 LEU A N 1
ATOM 1097 C CA . LEU A 1 147 ? 14.019 5.152 8.379 1.00 96.31 147 LEU A CA 1
ATOM 1098 C C . LEU A 1 147 ? 12.730 4.369 8.082 1.00 96.31 147 LEU A C 1
ATOM 1100 O O . LEU A 1 147 ? 11.752 4.491 8.822 1.00 96.31 147 LEU A O 1
ATOM 1104 N N . LEU A 1 148 ? 12.709 3.559 7.015 1.00 97.31 148 LEU A N 1
ATOM 1105 C CA . LEU A 1 148 ? 11.578 2.670 6.727 1.00 97.31 148 LEU A CA 1
ATOM 1106 C C . LEU A 1 148 ? 11.448 1.582 7.799 1.00 97.31 148 LEU A C 1
ATOM 1108 O O . LEU A 1 148 ? 10.357 1.386 8.325 1.00 97.31 148 LEU A O 1
ATOM 1112 N N . ALA A 1 149 ? 12.547 0.924 8.170 1.00 97.94 149 ALA A N 1
ATOM 1113 C CA . ALA A 1 149 ? 12.554 -0.122 9.189 1.00 97.94 149 ALA A CA 1
ATOM 1114 C C . ALA A 1 149 ? 12.109 0.407 10.564 1.00 97.94 149 ALA A C 1
ATOM 1116 O O . ALA A 1 149 ? 11.333 -0.248 11.256 1.00 97.94 149 ALA A O 1
ATOM 1117 N N . GLN A 1 150 ? 12.527 1.618 10.942 1.00 97.38 150 GLN A N 1
ATOM 1118 C CA . GLN A 1 150 ? 12.083 2.272 12.175 1.00 97.38 150 GLN A CA 1
ATOM 1119 C C . GLN A 1 150 ? 10.580 2.592 12.151 1.00 97.38 150 GLN A C 1
ATOM 1121 O O . GLN A 1 150 ? 9.901 2.393 13.159 1.00 97.38 150 GLN A O 1
ATOM 1126 N N . ALA A 1 151 ? 10.040 3.041 11.013 1.00 97.62 151 ALA A N 1
ATOM 1127 C CA . ALA A 1 151 ? 8.601 3.256 10.851 1.00 97.62 151 ALA A CA 1
ATOM 1128 C C . ALA A 1 151 ? 7.804 1.942 10.968 1.00 97.62 151 ALA A C 1
ATOM 1130 O O . ALA A 1 151 ? 6.789 1.892 11.664 1.00 97.62 151 ALA A O 1
ATOM 1131 N N . GLU A 1 152 ? 8.285 0.863 10.340 1.00 97.81 152 GLU A N 1
ATOM 1132 C CA . GLU A 1 152 ? 7.697 -0.476 10.471 1.00 97.81 152 GLU A CA 1
ATOM 1133 C C . GLU A 1 152 ? 7.719 -0.949 11.929 1.00 97.81 152 GLU A C 1
ATOM 1135 O O . GLU A 1 152 ? 6.698 -1.391 12.460 1.00 97.81 152 GLU A O 1
ATOM 1140 N N . GLN A 1 153 ? 8.854 -0.786 12.611 1.00 96.62 153 GLN A N 1
ATOM 1141 C CA . GLN A 1 153 ? 9.017 -1.193 14.002 1.00 96.62 153 GLN A CA 1
ATOM 1142 C C . GLN A 1 153 ? 8.126 -0.394 14.963 1.00 96.62 153 GLN A C 1
ATOM 1144 O O . GLN A 1 153 ? 7.612 -0.961 15.932 1.00 96.62 153 GLN A O 1
ATOM 1149 N N . ALA A 1 154 ? 7.906 0.899 14.706 1.00 95.25 154 ALA A N 1
ATOM 1150 C CA . ALA A 1 154 ? 6.983 1.713 15.495 1.00 95.25 154 ALA A CA 1
ATOM 1151 C C . ALA A 1 154 ? 5.577 1.095 15.495 1.00 95.25 154 ALA A C 1
ATOM 1153 O O . ALA A 1 154 ? 5.003 0.873 16.561 1.00 95.25 154 ALA A O 1
ATOM 1154 N N . VAL A 1 155 ? 5.083 0.703 14.319 1.00 95.06 155 VAL A N 1
ATOM 1155 C CA . VAL A 1 155 ? 3.764 0.078 14.155 1.00 95.06 155 VAL A CA 1
ATOM 1156 C C . VAL A 1 155 ? 3.725 -1.317 14.776 1.00 95.06 155 VAL A C 1
ATOM 1158 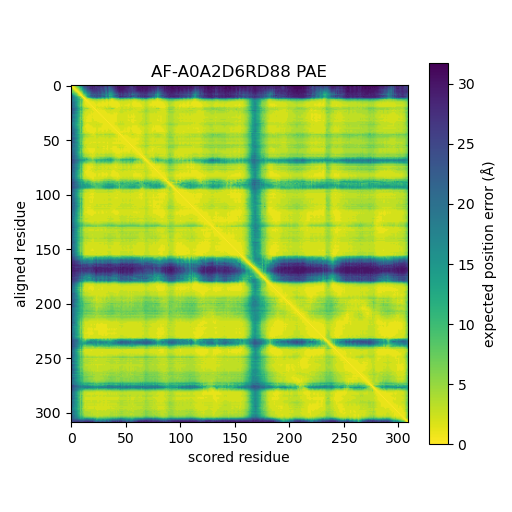O O . VAL A 1 155 ? 2.823 -1.605 15.559 1.00 95.06 155 VAL A O 1
ATOM 1161 N N . LEU A 1 156 ? 4.713 -2.173 14.505 1.00 93.81 156 LEU A N 1
ATOM 1162 C CA . LEU A 1 156 ? 4.738 -3.550 15.024 1.00 93.81 156 LEU A CA 1
ATOM 1163 C C . LEU A 1 156 ? 4.861 -3.609 16.557 1.00 93.81 156 LEU A C 1
ATOM 1165 O O . LEU A 1 156 ? 4.287 -4.491 17.192 1.00 93.81 156 LEU A O 1
ATOM 1169 N N . SER A 1 157 ? 5.582 -2.664 17.169 1.00 88.81 157 SER A N 1
ATOM 1170 C CA . SER A 1 157 ? 5.782 -2.618 18.625 1.00 88.81 157 SER A CA 1
ATOM 1171 C C . SER A 1 157 ? 4.588 -2.066 19.413 1.00 88.81 157 SER A C 1
ATOM 1173 O O . SER A 1 157 ? 4.520 -2.286 20.625 1.00 88.81 157 SER A O 1
ATOM 1175 N N . SER A 1 158 ? 3.624 -1.408 18.757 1.00 81.75 158 SER A N 1
ATOM 1176 C CA . SER A 1 158 ? 2.396 -0.903 19.404 1.00 81.75 158 SER A CA 1
ATOM 1177 C C . SER A 1 158 ? 1.621 -2.001 20.130 1.00 81.75 158 SER A C 1
ATOM 1179 O O . SER A 1 158 ? 1.230 -1.853 21.285 1.00 81.75 158 SER A O 1
ATOM 1181 N N . VAL A 1 159 ? 1.558 -3.166 19.496 1.00 78.56 159 VAL A N 1
ATOM 1182 C CA . VAL A 1 159 ? 0.914 -4.383 19.985 1.00 78.56 159 VAL A CA 1
ATOM 1183 C C . VAL A 1 159 ? 1.589 -4.928 21.248 1.00 78.56 159 VAL A C 1
ATOM 1185 O O . VAL A 1 159 ? 0.925 -5.481 22.123 1.00 78.56 159 VAL A O 1
ATOM 1188 N N . MET A 1 160 ? 2.907 -4.744 21.387 1.00 65.62 160 MET A N 1
ATOM 1189 C CA . MET A 1 160 ? 3.654 -5.191 22.568 1.00 65.62 160 MET A CA 1
ATOM 1190 C C . MET A 1 160 ? 3.411 -4.279 23.775 1.00 65.62 160 MET A C 1
ATOM 1192 O O . MET A 1 160 ? 3.310 -4.775 24.899 1.00 65.62 160 MET A O 1
ATOM 1196 N N . ARG A 1 161 ? 3.247 -2.964 23.569 1.00 60.28 161 ARG A N 1
ATOM 1197 C CA . ARG A 1 161 ? 2.938 -2.014 24.658 1.00 60.28 161 ARG A CA 1
ATOM 1198 C C . ARG A 1 161 ? 1.589 -2.328 25.312 1.00 60.28 161 ARG A C 1
ATOM 1200 O O . ARG A 1 161 ? 1.474 -2.234 26.532 1.00 60.28 161 ARG A O 1
ATOM 1207 N N . SER A 1 162 ? 0.634 -2.828 24.530 1.00 52.00 162 SER A N 1
ATOM 1208 C CA . SER A 1 162 ? -0.651 -3.347 25.012 1.00 52.00 162 SER A CA 1
ATOM 1209 C C . SER A 1 162 ? -0.530 -4.576 25.926 1.00 52.00 162 SER A C 1
ATOM 1211 O O . SER A 1 162 ? -1.411 -4.811 26.749 1.00 52.00 162 SER A O 1
ATOM 1213 N N . SER A 1 163 ? 0.562 -5.344 25.822 1.00 46.25 163 SER A N 1
ATOM 1214 C CA . SER A 1 163 ? 0.816 -6.541 26.646 1.00 46.25 163 SER A CA 1
ATOM 1215 C C . SER A 1 163 ? 1.669 -6.278 27.898 1.00 46.25 163 SER A C 1
ATOM 1217 O O . SER A 1 163 ? 1.490 -6.952 28.910 1.00 46.25 163 SER A O 1
ATOM 1219 N N . VAL A 1 164 ? 2.558 -5.274 27.866 1.00 46.47 164 VAL A N 1
ATOM 1220 C CA . VAL A 1 164 ? 3.515 -4.959 28.954 1.00 46.47 164 VAL A CA 1
ATOM 1221 C C . VAL A 1 164 ? 2.967 -3.933 29.962 1.00 46.47 164 VAL A C 1
ATOM 1223 O O . VAL A 1 164 ? 3.501 -3.796 31.062 1.00 46.47 164 VAL A O 1
ATOM 1226 N N . ALA A 1 165 ? 1.842 -3.271 29.673 1.00 45.91 165 ALA A N 1
ATOM 1227 C CA . ALA A 1 165 ? 1.171 -2.344 30.598 1.00 45.91 165 ALA A CA 1
ATOM 1228 C C . ALA A 1 165 ? 0.595 -2.996 31.885 1.00 45.91 165 ALA A C 1
ATOM 1230 O O . ALA A 1 165 ? -0.120 -2.342 32.649 1.00 45.91 165 ALA A O 1
ATOM 1231 N N . GLN A 1 166 ? 0.922 -4.265 32.157 1.00 43.81 166 GLN A N 1
ATOM 1232 C CA . GLN A 1 166 ? 0.610 -4.961 33.408 1.00 43.81 166 GLN A CA 1
ATOM 1233 C C . GLN A 1 166 ? 1.548 -4.600 34.582 1.00 43.81 166 GLN A C 1
ATOM 1235 O O . GLN A 1 166 ? 1.26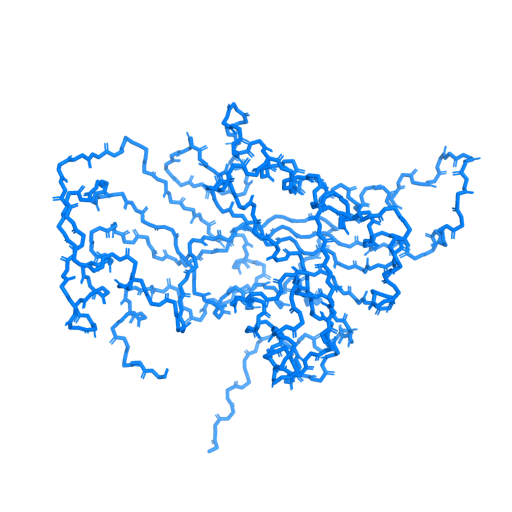4 -5.028 35.698 1.00 43.81 166 GLN A O 1
ATOM 1240 N N . SER A 1 167 ? 2.620 -3.808 34.384 1.00 48.31 167 SER A N 1
ATOM 1241 C CA . SER A 1 167 ? 3.715 -3.750 35.379 1.00 48.31 167 SER A CA 1
ATOM 1242 C C . SER A 1 167 ? 4.235 -2.374 35.834 1.00 48.31 167 SER A C 1
ATOM 1244 O O . SER A 1 167 ? 5.245 -2.350 36.536 1.00 48.31 167 SER A O 1
ATOM 1246 N N . SER A 1 168 ? 3.622 -1.224 35.516 1.00 43.22 168 SER A N 1
ATOM 1247 C CA . SER A 1 168 ? 4.076 0.053 36.114 1.00 43.22 168 SER A CA 1
ATOM 1248 C C . SER A 1 168 ? 2.951 1.009 36.526 1.00 43.22 168 SER A C 1
ATOM 1250 O O . SER A 1 168 ? 1.948 1.186 35.839 1.00 43.22 168 SER A O 1
ATOM 1252 N N . ALA A 1 169 ? 3.143 1.603 37.707 1.00 46.12 169 ALA A N 1
ATOM 1253 C CA . ALA A 1 169 ? 2.166 2.335 38.512 1.00 46.12 169 ALA A CA 1
ATOM 1254 C C . ALA A 1 169 ? 2.051 3.837 38.173 1.00 46.12 169 ALA A C 1
ATOM 1256 O O . ALA A 1 169 ? 1.846 4.657 39.063 1.00 46.12 169 ALA A O 1
ATOM 1257 N N . PHE A 1 170 ? 2.199 4.213 36.902 1.00 43.78 170 PHE A N 1
ATOM 1258 C CA . PHE A 1 170 ? 1.959 5.586 36.447 1.00 43.78 170 PHE A CA 1
ATOM 1259 C C . PHE A 1 170 ? 0.901 5.561 35.346 1.00 43.78 170 PHE A C 1
ATOM 1261 O O . PHE A 1 170 ? 1.202 5.392 34.167 1.00 43.78 170 PHE A O 1
ATOM 1268 N N . GLU A 1 171 ? -0.360 5.647 35.761 1.00 44.69 171 GLU A N 1
ATOM 1269 C CA . GLU A 1 171 ? -1.529 5.581 34.886 1.00 44.69 171 GLU A CA 1
ATOM 1270 C C . GLU A 1 171 ? -1.984 6.993 34.496 1.00 44.69 171 GLU A C 1
ATOM 1272 O O . GLU A 1 171 ? -2.499 7.745 35.318 1.00 44.69 171 GLU A O 1
ATOM 1277 N N . SER A 1 172 ? -1.826 7.342 33.218 1.00 46.59 172 SER A N 1
ATOM 1278 C CA . SER A 1 172 ? -2.836 8.144 32.521 1.00 46.59 172 SER A CA 1
ATOM 1279 C C . SER A 1 172 ? -4.045 7.246 32.237 1.00 46.59 172 SER A C 1
ATOM 1281 O O . SER A 1 172 ? -3.844 6.067 31.939 1.00 46.59 172 SER A O 1
ATOM 1283 N N . GLU A 1 173 ? -5.262 7.794 32.293 1.00 48.25 173 GLU A N 1
ATOM 1284 C CA . GLU A 1 173 ? -6.582 7.146 32.120 1.00 48.25 173 GLU A CA 1
ATOM 1285 C C . GLU A 1 173 ? -6.832 6.509 30.730 1.00 48.25 173 GLU A C 1
ATOM 1287 O O . GLU A 1 173 ? -7.906 6.634 30.143 1.00 48.25 173 GLU A O 1
ATOM 1292 N N . VAL A 1 174 ? -5.862 5.801 30.158 1.00 54.09 174 VAL A N 1
ATOM 1293 C CA . VAL A 1 174 ? -6.131 4.914 29.029 1.00 54.09 174 VAL A CA 1
ATOM 1294 C C . VAL A 1 174 ? -6.795 3.674 29.611 1.00 54.09 174 VAL A C 1
ATOM 1296 O O . VAL A 1 174 ? -6.159 2.897 30.322 1.00 54.09 174 VAL A O 1
ATOM 1299 N N . ASP A 1 175 ? -8.087 3.510 29.332 1.00 53.94 175 ASP A N 1
ATOM 1300 C CA . ASP A 1 175 ? -8.866 2.323 29.678 1.00 53.94 175 ASP A CA 1
ATOM 1301 C C . ASP A 1 175 ? -8.161 1.066 29.140 1.00 53.94 175 ASP A C 1
ATOM 1303 O O . ASP A 1 175 ? -8.255 0.715 27.960 1.00 53.94 175 ASP A O 1
ATOM 1307 N N . LYS A 1 176 ? -7.406 0.402 30.024 1.00 48.47 176 LYS A N 1
ATOM 1308 C CA . LYS A 1 176 ? -6.514 -0.726 29.717 1.00 48.47 176 LYS A CA 1
ATOM 1309 C C . LYS A 1 176 ? -7.253 -1.918 29.105 1.00 48.47 176 LYS A C 1
ATOM 1311 O O . LYS A 1 176 ? -6.625 -2.761 28.465 1.00 48.47 176 LYS A O 1
ATOM 1316 N N . SER A 1 177 ? -8.578 -1.981 29.258 1.00 52.03 177 SER A N 1
ATOM 1317 C CA . SER A 1 177 ? -9.419 -3.001 28.626 1.00 52.03 177 SER A CA 1
ATOM 1318 C C . SER A 1 177 ? -9.500 -2.848 27.100 1.00 52.03 177 SER A C 1
ATOM 1320 O O . SER A 1 177 ? -9.656 -3.846 26.398 1.00 52.03 177 SER A O 1
ATOM 1322 N N . LYS A 1 178 ? -9.304 -1.631 26.567 1.00 48.25 178 LYS A N 1
ATOM 1323 C CA . LYS A 1 178 ? -9.377 -1.324 25.125 1.00 48.25 178 LYS A CA 1
ATOM 1324 C C . LYS A 1 178 ? -8.156 -1.780 24.321 1.00 48.25 178 LYS A C 1
ATOM 1326 O O . LYS A 1 178 ? -8.223 -1.826 23.098 1.00 48.25 178 LYS A O 1
ATOM 1331 N N . LEU A 1 179 ? -7.049 -2.110 24.988 1.00 53.34 179 LEU A N 1
ATOM 1332 C CA . LEU A 1 179 ? -5.777 -2.478 24.349 1.00 53.34 179 LEU A CA 1
ATOM 1333 C C . LEU A 1 179 ? -5.615 -3.990 24.136 1.00 53.34 179 LEU A C 1
ATOM 1335 O O . LEU A 1 179 ? -4.743 -4.423 23.378 1.00 53.34 179 LEU A O 1
ATOM 1339 N N . GLN A 1 180 ? -6.452 -4.809 24.780 1.00 57.59 180 GLN A N 1
ATOM 1340 C CA . GLN A 1 180 ? -6.428 -6.255 24.586 1.00 57.59 180 GLN A CA 1
ATOM 1341 C C . GLN A 1 180 ? -6.799 -6.579 23.132 1.00 57.59 180 GLN A C 1
ATOM 1343 O O . GLN A 1 180 ? -7.884 -6.241 22.667 1.00 57.59 180 GLN A O 1
ATOM 1348 N N . ASN A 1 181 ? -5.900 -7.275 22.431 1.00 70.38 181 ASN A N 1
ATOM 1349 C CA . ASN A 1 181 ? -6.057 -7.743 21.046 1.00 70.38 181 ASN A CA 1
ATOM 1350 C C . ASN A 1 181 ? -5.869 -6.699 19.931 1.00 70.38 181 ASN A C 1
ATOM 1352 O O . ASN A 1 181 ? -6.332 -6.939 18.813 1.00 70.38 181 ASN A O 1
ATOM 1356 N N . GLN A 1 182 ? -5.161 -5.588 20.177 1.00 84.62 182 GLN A N 1
ATOM 1357 C CA . GLN A 1 182 ? -4.725 -4.734 19.065 1.00 84.62 182 GLN A CA 1
ATOM 1358 C C . GLN A 1 182 ? -3.836 -5.534 18.095 1.00 84.62 182 GLN A C 1
ATOM 1360 O O . GLN A 1 182 ? -2.970 -6.303 18.517 1.00 84.62 182 GLN A O 1
ATOM 1365 N N . LYS A 1 183 ? -4.047 -5.342 16.792 1.00 91.44 183 LYS A N 1
ATOM 1366 C CA . LYS A 1 183 ? -3.237 -5.919 15.719 1.00 91.44 183 LYS A CA 1
ATOM 1367 C C . LYS A 1 183 ? -2.424 -4.845 15.003 1.00 91.44 183 LYS A C 1
ATOM 1369 O O . LYS A 1 183 ? -2.874 -3.711 14.840 1.00 91.44 183 LYS A O 1
ATOM 1374 N N . ALA A 1 184 ? -1.259 -5.229 14.505 1.00 94.00 184 ALA A N 1
ATOM 1375 C CA . ALA A 1 184 ? -0.427 -4.419 13.634 1.00 94.00 184 ALA A CA 1
ATOM 1376 C C . ALA A 1 184 ? -0.067 -5.196 12.370 1.00 94.00 184 ALA A C 1
ATOM 1378 O O . ALA A 1 184 ? 0.258 -6.385 12.403 1.00 94.00 184 ALA A O 1
ATOM 1379 N N . THR A 1 185 ? -0.104 -4.525 11.226 1.00 96.25 185 THR A N 1
ATOM 1380 C CA . THR A 1 185 ? 0.335 -5.118 9.966 1.00 96.25 185 THR A CA 1
ATOM 1381 C C . THR A 1 185 ? 1.121 -4.120 9.146 1.00 96.25 185 THR A C 1
ATOM 1383 O O . THR A 1 185 ? 0.705 -2.982 8.958 1.00 96.25 185 THR A O 1
ATOM 1386 N N . VAL A 1 186 ? 2.253 -4.561 8.620 1.00 98.00 186 VAL A N 1
ATOM 1387 C CA . VAL A 1 186 ? 3.042 -3.813 7.648 1.00 98.00 186 VAL A CA 1
ATOM 1388 C C . VAL A 1 186 ? 2.862 -4.462 6.284 1.00 98.00 186 VAL A C 1
ATOM 1390 O O . VAL A 1 186 ? 3.137 -5.647 6.113 1.00 98.00 186 VAL A O 1
ATOM 1393 N N . LEU A 1 187 ? 2.442 -3.674 5.301 1.00 98.50 187 LEU A N 1
ATOM 1394 C CA . LEU A 1 187 ? 2.399 -4.074 3.900 1.00 98.50 187 LEU A CA 1
ATOM 1395 C C . LEU A 1 187 ? 3.540 -3.375 3.156 1.00 98.50 187 LEU A C 1
ATOM 1397 O O . LEU A 1 187 ? 3.469 -2.178 2.886 1.00 98.50 187 LEU A O 1
ATOM 1401 N N . ARG A 1 188 ? 4.605 -4.108 2.825 1.00 98.62 188 ARG A N 1
ATOM 1402 C CA . ARG A 1 188 ? 5.718 -3.635 1.991 1.00 98.62 188 ARG A CA 1
ATOM 1403 C C . ARG A 1 188 ? 5.265 -3.644 0.534 1.00 98.62 188 ARG A C 1
ATOM 1405 O O . ARG A 1 188 ? 5.357 -4.660 -0.153 1.00 98.62 188 ARG A O 1
ATOM 1412 N N . LEU A 1 189 ? 4.751 -2.510 0.066 1.00 98.50 189 LEU A N 1
ATOM 1413 C CA . LEU A 1 189 ? 4.220 -2.392 -1.289 1.00 98.50 189 LEU A CA 1
ATOM 1414 C C . LEU A 1 189 ? 5.355 -2.255 -2.310 1.00 98.50 189 LEU A C 1
ATOM 1416 O O . LEU A 1 189 ? 6.272 -1.436 -2.142 1.00 98.50 189 LEU A O 1
ATOM 1420 N N . ALA A 1 190 ? 5.284 -3.044 -3.381 1.00 98.19 190 ALA A N 1
ATOM 1421 C CA . ALA A 1 190 ? 6.123 -2.866 -4.557 1.00 98.19 190 ALA A CA 1
ATOM 1422 C C . ALA A 1 190 ? 5.753 -1.576 -5.324 1.00 98.19 190 ALA A C 1
ATOM 1424 O O . ALA A 1 190 ? 4.910 -0.783 -4.893 1.00 98.19 190 ALA A O 1
ATOM 1425 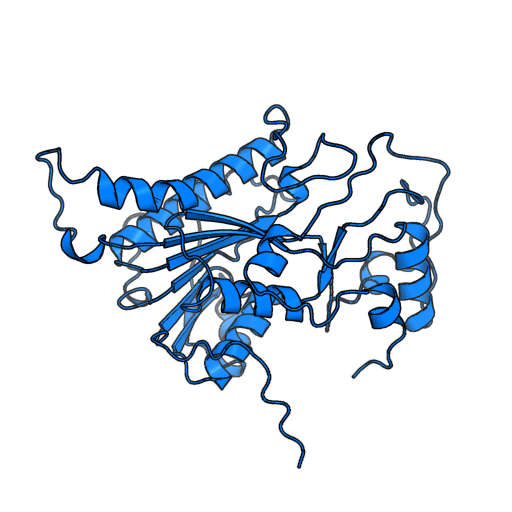N N . GLY A 1 191 ? 6.405 -1.310 -6.460 1.00 96.56 191 GLY A N 1
ATOM 1426 C CA . GLY A 1 191 ? 6.092 -0.121 -7.251 1.00 96.56 191 GLY A CA 1
ATOM 1427 C C . GLY A 1 191 ? 4.638 -0.130 -7.738 1.00 96.56 191 GLY A C 1
ATOM 1428 O O . GLY A 1 191 ? 4.187 -1.063 -8.390 1.00 96.56 191 GLY A O 1
ATOM 1429 N N . LEU A 1 192 ? 3.893 0.923 -7.409 1.00 96.19 192 LEU A N 1
ATOM 1430 C CA . LEU A 1 192 ? 2.452 0.977 -7.654 1.00 96.19 192 LEU A CA 1
ATOM 1431 C C . LEU A 1 192 ? 2.116 1.325 -9.110 1.00 96.19 192 LEU A C 1
ATOM 1433 O O . LEU A 1 192 ? 2.549 2.373 -9.607 1.00 96.19 192 LEU A O 1
ATOM 1437 N N . VAL A 1 193 ? 1.268 0.506 -9.734 1.00 96.25 193 VAL A N 1
ATOM 1438 C CA . VAL A 1 193 ? 0.705 0.712 -11.080 1.00 96.25 193 VAL A CA 1
ATOM 1439 C C . VAL A 1 193 ? -0.810 0.509 -11.082 1.00 96.25 193 VAL A C 1
ATOM 1441 O O . VAL A 1 193 ? -1.359 -0.119 -10.180 1.00 96.25 193 VAL A O 1
ATOM 1444 N N . GLY A 1 194 ? -1.504 1.064 -12.073 1.00 94.75 194 GLY A N 1
ATOM 1445 C CA . GLY A 1 194 ? -2.941 0.847 -12.245 1.00 94.75 194 GLY A CA 1
ATOM 1446 C C . GLY A 1 194 ? -3.659 2.013 -12.925 1.00 94.75 194 GLY A C 1
ATOM 1447 O O . GLY A 1 194 ? -2.999 2.856 -13.550 1.00 94.75 194 GLY A O 1
ATOM 1448 N N . PRO A 1 195 ? -4.997 2.099 -12.790 1.00 90.31 195 PRO A N 1
ATOM 1449 C CA . PRO A 1 195 ? -5.808 3.153 -13.390 1.00 90.31 195 PRO A CA 1
ATOM 1450 C C . PRO A 1 195 ? -5.288 4.546 -13.037 1.00 90.31 195 PRO A C 1
ATOM 1452 O O . PRO A 1 195 ? -4.920 4.821 -11.896 1.00 90.31 195 PRO A O 1
ATOM 1455 N N . ASN A 1 196 ? -5.222 5.444 -14.023 1.00 88.50 196 ASN A N 1
ATOM 1456 C CA . ASN A 1 196 ? -4.675 6.804 -13.883 1.00 88.50 196 ASN A CA 1
ATOM 1457 C C . ASN A 1 196 ? -3.199 6.895 -13.437 1.00 88.50 196 ASN A C 1
ATOM 1459 O O . ASN A 1 196 ? -2.666 7.997 -13.294 1.00 88.50 196 ASN A O 1
ATOM 1463 N N . ARG A 1 197 ? -2.505 5.760 -13.304 1.00 91.25 197 ARG A N 1
ATOM 1464 C CA . ARG A 1 197 ? -1.087 5.644 -12.944 1.00 91.25 197 ARG A CA 1
ATOM 1465 C C . ARG A 1 197 ? -0.356 4.702 -13.907 1.00 91.25 197 ARG A C 1
ATOM 1467 O O . ARG A 1 197 ? 0.436 3.855 -13.500 1.00 91.25 197 ARG A O 1
ATOM 1474 N N . HIS A 1 198 ? -0.640 4.847 -15.201 1.00 91.75 198 HIS A N 1
ATOM 1475 C CA . HIS A 1 198 ? -0.076 3.983 -16.233 1.00 91.75 198 HIS A CA 1
ATOM 1476 C C . HIS A 1 198 ? 1.458 4.144 -16.335 1.00 91.75 198 HIS A C 1
ATOM 1478 O O . HIS A 1 198 ? 1.929 5.282 -16.461 1.00 91.75 198 HIS A O 1
ATOM 1484 N N . PRO A 1 199 ? 2.247 3.049 -16.344 1.00 91.81 199 PRO A N 1
ATOM 1485 C CA . PRO A 1 199 ? 3.714 3.092 -16.334 1.00 91.81 199 PRO A CA 1
ATOM 1486 C C . PRO A 1 199 ? 4.350 3.934 -17.442 1.00 91.81 199 PRO A C 1
ATOM 1488 O O . PRO A 1 199 ? 5.342 4.625 -17.206 1.00 91.81 199 PRO A O 1
ATOM 1491 N N . ALA A 1 200 ? 3.751 3.924 -18.635 1.00 91.62 200 ALA A N 1
ATOM 1492 C CA . ALA A 1 200 ? 4.229 4.683 -19.791 1.00 91.62 200 ALA A CA 1
ATOM 1493 C C . ALA A 1 200 ? 4.410 6.182 -19.499 1.00 91.62 200 ALA A C 1
ATOM 1495 O O . ALA A 1 200 ? 5.391 6.784 -19.931 1.00 91.62 200 ALA A O 1
ATOM 1496 N N . ARG A 1 201 ? 3.517 6.780 -18.695 1.00 90.06 201 ARG A N 1
ATOM 1497 C CA . ARG A 1 201 ? 3.551 8.217 -18.366 1.00 90.06 201 ARG A CA 1
ATOM 1498 C C . ARG A 1 201 ? 4.826 8.632 -17.625 1.00 90.06 201 ARG A C 1
ATOM 1500 O O . ARG A 1 201 ? 5.178 9.805 -17.628 1.00 90.06 201 ARG A O 1
ATOM 1507 N N . PHE A 1 202 ? 5.517 7.691 -16.983 1.00 88.81 202 PHE A N 1
ATOM 1508 C CA . PHE A 1 202 ? 6.729 7.969 -16.211 1.00 88.81 202 PHE A CA 1
ATOM 1509 C C . PHE A 1 202 ? 8.022 7.820 -17.018 1.00 88.81 202 PHE A C 1
ATOM 1511 O O . PHE A 1 202 ? 9.078 8.260 -16.547 1.00 88.81 202 PHE A O 1
ATOM 1518 N N . MET A 1 203 ? 7.960 7.178 -18.188 1.00 91.62 203 MET A N 1
ATOM 1519 C CA . MET A 1 203 ? 9.140 6.760 -18.951 1.00 91.62 203 MET A CA 1
ATOM 1520 C C . MET A 1 203 ? 9.113 7.145 -20.431 1.00 91.62 203 MET A C 1
ATOM 1522 O O . MET A 1 203 ? 10.172 7.107 -21.050 1.00 91.62 203 MET A O 1
ATOM 1526 N N . SER A 1 204 ? 7.967 7.542 -20.988 1.00 94.00 204 SER A N 1
ATOM 1527 C CA . SER A 1 204 ? 7.871 7.921 -22.399 1.00 94.00 204 SER A CA 1
ATOM 1528 C C . SER A 1 204 ? 8.866 9.027 -22.774 1.00 94.00 204 SER A C 1
ATOM 1530 O O . SER A 1 204 ? 9.054 9.981 -22.013 1.00 94.00 204 SER A O 1
ATOM 1532 N N . GLY A 1 205 ? 9.537 8.850 -23.916 1.00 94.06 205 GLY A N 1
ATOM 1533 C CA . GLY A 1 205 ? 10.516 9.785 -24.486 1.00 94.06 205 GLY A CA 1
ATOM 1534 C C . GLY A 1 205 ? 11.835 9.937 -23.714 1.00 94.06 205 GLY A C 1
ATOM 1535 O O . GLY A 1 205 ? 12.702 10.708 -24.126 1.00 94.06 205 GLY A O 1
ATOM 1536 N N . LYS A 1 206 ? 12.039 9.229 -22.593 1.00 95.25 206 LYS A N 1
ATOM 1537 C CA . LYS A 1 206 ? 13.293 9.333 -21.829 1.00 95.25 206 LYS A CA 1
ATOM 1538 C C . LYS A 1 206 ? 14.464 8.701 -22.574 1.00 95.25 206 LYS A C 1
ATOM 1540 O O . LYS A 1 206 ? 14.363 7.583 -23.068 1.00 95.25 206 LYS A O 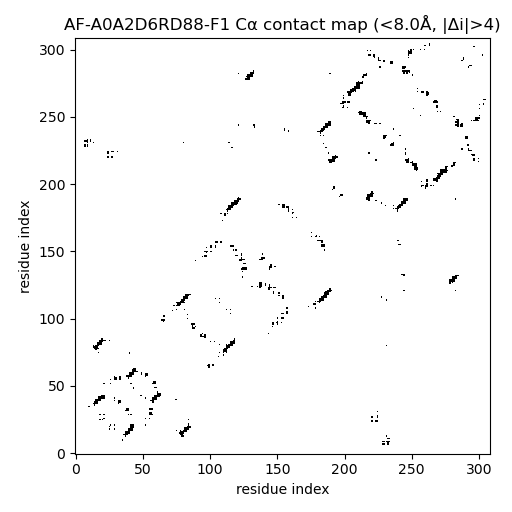1
ATOM 1545 N N . GLN A 1 207 ? 15.595 9.398 -22.555 1.00 95.75 207 GLN A N 1
ATOM 1546 C CA . GLN A 1 207 ? 16.854 8.965 -23.159 1.00 95.75 207 GLN A CA 1
ATOM 1547 C C . GLN A 1 207 ? 17.881 8.612 -22.078 1.00 95.75 207 GLN A C 1
ATOM 1549 O O . GLN A 1 207 ? 17.833 9.162 -20.975 1.00 95.75 207 GLN A O 1
ATOM 1554 N N . GLY A 1 208 ? 18.815 7.710 -22.396 1.00 92.31 208 GLY A N 1
ATOM 1555 C CA . GLY A 1 208 ? 19.923 7.349 -21.504 1.00 92.31 208 GLY A CA 1
ATOM 1556 C C . GLY A 1 208 ? 19.481 6.675 -20.203 1.00 92.31 208 GLY A C 1
ATOM 1557 O O . GLY A 1 208 ? 20.079 6.901 -19.154 1.00 92.31 208 GLY A O 1
ATOM 1558 N N . VAL A 1 209 ? 18.401 5.894 -20.240 1.00 92.56 209 VAL A N 1
ATOM 1559 C CA . VAL A 1 209 ? 17.877 5.216 -19.051 1.00 92.56 209 VAL A CA 1
ATOM 1560 C C . VAL A 1 209 ? 18.801 4.060 -18.655 1.00 92.56 209 VAL A C 1
ATOM 1562 O O . VAL A 1 209 ? 19.015 3.143 -19.440 1.00 92.56 209 VAL A O 1
ATOM 1565 N N . ALA A 1 210 ? 19.297 4.071 -17.419 1.00 93.12 210 ALA A N 1
ATOM 1566 C CA . ALA A 1 210 ? 20.097 2.981 -16.866 1.00 93.12 210 ALA A CA 1
ATOM 1567 C C . ALA A 1 210 ? 19.269 1.746 -16.471 1.00 93.12 210 ALA A C 1
ATOM 1569 O O . ALA A 1 210 ? 18.045 1.817 -16.279 1.00 93.12 210 ALA A O 1
ATOM 1570 N N . ASN A 1 211 ? 19.970 0.632 -16.245 1.00 92.56 211 ASN A N 1
ATOM 1571 C CA . ASN A 1 211 ? 19.461 -0.587 -15.610 1.00 92.56 211 ASN A CA 1
ATOM 1572 C C . ASN A 1 211 ? 18.390 -1.301 -16.439 1.00 92.56 211 ASN A C 1
ATOM 1574 O O . ASN A 1 211 ? 17.357 -1.725 -15.914 1.00 92.56 211 ASN A O 1
ATOM 1578 N N . ALA A 1 212 ? 18.636 -1.416 -17.747 1.00 93.31 212 ALA A N 1
ATOM 1579 C CA . ALA A 1 212 ? 17.730 -2.052 -18.702 1.00 93.31 212 ALA A CA 1
ATOM 1580 C C . ALA A 1 212 ? 17.294 -3.461 -18.269 1.00 93.31 212 ALA A C 1
ATOM 1582 O O . ALA A 1 212 ? 16.101 -3.765 -18.274 1.00 93.31 212 ALA A O 1
ATOM 1583 N N . ASN A 1 213 ? 18.252 -4.284 -17.827 1.00 93.25 213 ASN A N 1
ATOM 1584 C CA . ASN A 1 213 ? 18.045 -5.700 -17.517 1.00 93.25 213 ASN A CA 1
ATOM 1585 C C . ASN A 1 213 ? 17.706 -5.961 -16.042 1.00 93.25 213 ASN A C 1
ATOM 1587 O O . ASN A 1 213 ? 17.641 -7.119 -15.620 1.00 93.25 213 ASN A O 1
ATOM 1591 N N . THR A 1 214 ? 17.537 -4.910 -15.236 1.00 93.38 214 THR A N 1
ATOM 1592 C CA . THR A 1 214 ? 17.166 -5.063 -13.829 1.00 93.38 214 THR A CA 1
ATOM 1593 C C . THR A 1 214 ? 15.689 -5.453 -13.739 1.00 93.38 214 THR A C 1
ATOM 1595 O O . THR A 1 214 ? 14.854 -4.796 -14.373 1.00 93.38 214 THR A O 1
ATOM 1598 N N . PRO A 1 215 ? 15.341 -6.501 -12.968 1.00 95.62 215 PRO A N 1
ATOM 1599 C CA . PRO A 1 215 ? 13.951 -6.872 -12.748 1.00 95.62 215 PRO A CA 1
ATOM 1600 C C . PRO A 1 215 ? 13.212 -5.742 -12.033 1.00 95.62 215 PRO A C 1
ATOM 1602 O O . PRO A 1 215 ? 13.717 -5.141 -11.078 1.00 95.62 215 PRO A O 1
ATOM 1605 N N . ILE A 1 216 ? 11.995 -5.455 -12.478 1.00 95.50 216 ILE A N 1
ATOM 1606 C CA . ILE A 1 216 ? 11.114 -4.541 -11.755 1.00 95.50 216 ILE A CA 1
ATOM 1607 C C . ILE A 1 216 ? 10.259 -5.313 -10.757 1.00 95.50 216 ILE A C 1
ATOM 1609 O O . ILE A 1 216 ? 9.909 -6.472 -10.952 1.00 95.50 216 ILE A O 1
ATOM 1613 N N . ASN A 1 217 ? 9.892 -4.631 -9.680 1.00 98.00 217 ASN A N 1
ATOM 1614 C CA . ASN A 1 217 ? 8.977 -5.146 -8.676 1.00 98.00 217 ASN A CA 1
ATOM 1615 C C . ASN A 1 217 ? 7.803 -4.188 -8.625 1.00 98.00 217 ASN A C 1
ATOM 1617 O O . ASN A 1 217 ? 7.972 -3.036 -8.208 1.00 98.00 217 ASN A O 1
ATOM 1621 N N . LEU A 1 218 ? 6.641 -4.644 -9.075 1.00 97.94 218 LEU A N 1
ATOM 1622 C CA . LEU A 1 218 ? 5.448 -3.823 -9.201 1.00 97.94 218 LEU A CA 1
ATOM 1623 C C . LEU A 1 218 ? 4.231 -4.545 -8.623 1.00 97.94 218 LEU A C 1
ATOM 1625 O O . LEU A 1 218 ? 4.244 -5.759 -8.460 1.00 97.94 218 LEU A O 1
ATOM 1629 N N . VAL A 1 219 ? 3.195 -3.778 -8.302 1.00 98.31 219 VAL A N 1
ATOM 1630 C CA . VAL A 1 219 ? 1.903 -4.291 -7.844 1.00 98.31 219 VAL A CA 1
ATOM 1631 C C . VAL A 1 219 ? 0.783 -3.399 -8.359 1.00 98.31 219 VAL A C 1
ATOM 1633 O O . VAL A 1 219 ? 0.912 -2.166 -8.388 1.00 98.31 219 VAL A O 1
ATOM 1636 N N . HIS A 1 220 ? -0.319 -4.017 -8.774 1.00 97.88 220 HIS A N 1
ATOM 1637 C CA . HIS A 1 220 ? -1.491 -3.292 -9.240 1.00 97.88 220 HIS A CA 1
ATOM 1638 C C . HIS A 1 220 ? -2.319 -2.724 -8.072 1.00 97.88 220 HIS A C 1
ATOM 1640 O O . HIS A 1 220 ? -2.401 -3.319 -6.999 1.00 97.88 220 HIS A O 1
ATOM 1646 N N . GLN A 1 221 ? -2.985 -1.581 -8.276 1.00 97.50 221 GLN A N 1
ATOM 1647 C CA . GLN A 1 221 ? -3.828 -0.930 -7.259 1.00 97.50 221 GLN A CA 1
ATOM 1648 C C . GLN A 1 221 ? -4.863 -1.871 -6.634 1.00 97.50 221 GLN A C 1
ATOM 1650 O O . GLN A 1 221 ? -5.059 -1.857 -5.422 1.00 97.50 221 GLN A O 1
ATOM 1655 N N . ALA A 1 222 ? -5.520 -2.674 -7.473 1.00 97.38 222 ALA A N 1
ATOM 1656 C CA . ALA A 1 222 ? -6.546 -3.618 -7.043 1.00 97.38 222 ALA A CA 1
ATOM 1657 C C . ALA A 1 222 ? -5.984 -4.660 -6.066 1.00 97.38 222 ALA A C 1
ATOM 1659 O O . ALA A 1 222 ? -6.627 -4.970 -5.070 1.00 97.38 222 ALA A O 1
ATOM 1660 N N . ASP A 1 223 ? -4.754 -5.124 -6.295 1.00 98.38 223 ASP A N 1
ATOM 1661 C CA . ASP A 1 223 ? -4.096 -6.105 -5.431 1.00 98.38 223 ASP A CA 1
ATOM 1662 C C . ASP A 1 223 ? -3.656 -5.487 -4.103 1.00 98.38 223 ASP A C 1
ATOM 1664 O O . ASP A 1 223 ? -3.720 -6.140 -3.066 1.00 98.38 223 ASP A O 1
ATOM 1668 N N . VAL A 1 224 ? -3.291 -4.199 -4.097 1.00 98.31 224 VAL A N 1
ATOM 1669 C CA . VAL A 1 224 ? -3.062 -3.453 -2.849 1.00 98.31 224 VAL A CA 1
ATOM 1670 C C . VAL A 1 224 ? -4.353 -3.341 -2.037 1.00 98.31 224 VAL A C 1
ATOM 1672 O O . VAL A 1 224 ? -4.331 -3.568 -0.828 1.00 98.31 224 VAL A O 1
ATOM 1675 N N . VAL A 1 225 ? -5.483 -3.027 -2.679 1.00 97.81 225 VAL A N 1
ATOM 1676 C CA . VAL A 1 225 ? -6.796 -2.997 -2.008 1.00 97.81 225 VAL A CA 1
ATOM 1677 C C . VAL A 1 225 ? -7.155 -4.387 -1.475 1.00 97.81 225 VAL A C 1
ATOM 1679 O O . VAL A 1 225 ? -7.532 -4.506 -0.309 1.00 97.81 225 VAL A O 1
ATOM 1682 N N . GLY A 1 226 ? -6.969 -5.438 -2.278 1.00 97.19 226 GLY A N 1
ATOM 1683 C CA . GLY A 1 226 ? -7.190 -6.829 -1.874 1.00 97.19 226 GLY A CA 1
ATOM 1684 C C . GLY A 1 226 ? -6.330 -7.244 -0.679 1.00 97.19 226 GLY A C 1
ATOM 1685 O O . GLY A 1 226 ? -6.847 -7.820 0.276 1.00 97.19 226 GLY A O 1
ATOM 1686 N N . ALA A 1 227 ? -5.047 -6.877 -0.672 1.00 97.31 227 ALA A N 1
ATOM 1687 C CA . ALA A 1 227 ? -4.131 -7.139 0.435 1.00 97.31 227 ALA A CA 1
ATOM 1688 C C . ALA A 1 227 ? -4.584 -6.463 1.736 1.00 97.31 227 ALA A C 1
ATOM 1690 O O . ALA A 1 227 ? -4.594 -7.099 2.788 1.00 97.31 227 ALA A O 1
ATOM 1691 N N . ILE A 1 228 ? -5.001 -5.193 1.672 1.00 96.56 228 ILE A N 1
ATOM 1692 C CA . ILE A 1 228 ? -5.495 -4.464 2.848 1.00 96.56 228 ILE A CA 1
ATOM 1693 C C . ILE A 1 228 ? -6.783 -5.108 3.372 1.00 96.56 228 ILE A C 1
ATOM 1695 O O . ILE A 1 228 ? -6.908 -5.347 4.571 1.00 96.56 228 ILE A O 1
ATOM 1699 N N . ARG A 1 229 ? -7.723 -5.448 2.485 1.00 94.88 229 ARG A N 1
ATOM 1700 C CA . ARG A 1 229 ? -8.971 -6.123 2.871 1.00 94.88 229 ARG A CA 1
ATOM 1701 C C . ARG A 1 229 ? -8.710 -7.491 3.490 1.00 94.88 229 ARG A C 1
ATOM 1703 O O . ARG A 1 229 ? -9.315 -7.810 4.509 1.00 94.88 229 ARG A O 1
ATOM 1710 N N . LEU A 1 230 ? -7.777 -8.262 2.933 1.00 93.94 230 LEU A N 1
ATOM 1711 C CA . LEU A 1 230 ? -7.377 -9.549 3.491 1.00 93.94 230 LEU A CA 1
ATOM 1712 C C . LEU A 1 230 ? -6.876 -9.390 4.925 1.00 93.94 230 LEU A C 1
ATOM 1714 O O . LEU A 1 230 ? -7.366 -10.091 5.805 1.00 93.94 230 LEU A O 1
ATOM 1718 N N . VAL A 1 231 ? -5.929 -8.484 5.182 1.00 93.31 231 VAL A N 1
ATOM 1719 C CA . VAL A 1 231 ? -5.332 -8.376 6.525 1.00 93.31 231 VAL A CA 1
ATOM 1720 C C . VAL A 1 231 ? -6.303 -7.823 7.564 1.00 93.31 231 VAL A C 1
ATOM 1722 O O . VAL A 1 231 ? -6.159 -8.164 8.732 1.00 93.31 231 VAL A O 1
ATOM 1725 N N . LEU A 1 232 ? -7.305 -7.039 7.153 1.00 91.88 232 LEU A N 1
ATOM 1726 C CA . LEU A 1 232 ? -8.388 -6.583 8.033 1.00 91.88 232 LEU A CA 1
ATOM 1727 C C . LEU A 1 232 ? -9.507 -7.620 8.221 1.00 91.88 232 LEU A C 1
ATOM 1729 O O . LEU A 1 232 ? -10.297 -7.497 9.155 1.00 91.88 232 LEU A O 1
ATOM 1733 N N . SER A 1 233 ? -9.605 -8.626 7.348 1.00 83.62 233 SER A N 1
ATOM 1734 C CA . SER A 1 233 ? -10.592 -9.704 7.473 1.00 83.62 233 SER A CA 1
ATOM 1735 C C . SER A 1 233 ? -10.217 -10.689 8.585 1.00 83.62 233 SER A C 1
ATOM 1737 O O . SER A 1 233 ? -9.040 -10.894 8.877 1.00 83.62 233 SER A O 1
ATOM 1739 N N . GLY A 1 234 ? -11.205 -11.388 9.156 1.00 65.62 234 GLY A N 1
ATOM 1740 C CA . GLY A 1 234 ? -10.973 -12.427 10.172 1.00 65.62 234 GLY A CA 1
ATOM 1741 C C . GLY A 1 234 ? -10.105 -13.607 9.702 1.00 65.62 234 GLY A C 1
ATOM 1742 O O . GLY A 1 234 ? -9.577 -14.355 10.526 1.00 65.62 234 GLY A O 1
ATOM 1743 N N . THR A 1 235 ? -9.916 -13.770 8.389 1.00 59.72 235 THR A N 1
ATOM 1744 C CA . THR A 1 235 ? -9.057 -14.806 7.799 1.00 59.72 235 THR A CA 1
ATOM 1745 C C . THR A 1 235 ? -7.588 -14.393 7.671 1.00 59.72 235 THR A C 1
ATOM 1747 O O . THR A 1 235 ? -6.724 -15.275 7.702 1.00 59.72 235 THR A O 1
ATOM 1750 N N . GLY A 1 236 ? -7.296 -13.089 7.584 1.00 57.28 236 GLY A N 1
ATOM 1751 C CA . GLY A 1 236 ? -5.942 -12.529 7.520 1.00 57.28 236 GLY A CA 1
ATOM 1752 C C . GLY A 1 236 ? -5.472 -11.957 8.862 1.00 57.28 236 GLY A C 1
ATOM 1753 O O . GLY A 1 236 ? -6.250 -11.774 9.795 1.00 57.28 236 GLY A O 1
ATOM 1754 N N . GLY A 1 237 ? -4.160 -11.736 9.014 1.00 57.78 237 GLY A N 1
ATOM 1755 C CA . GLY A 1 237 ? -3.611 -11.138 10.242 1.00 57.78 237 GLY A CA 1
ATOM 1756 C C . GLY A 1 237 ? -3.917 -11.951 11.508 1.00 57.78 237 GLY A C 1
ATOM 1757 O O . GLY A 1 237 ? -4.393 -11.411 12.508 1.00 57.78 237 GLY A O 1
ATOM 1758 N N . ARG A 1 238 ? -3.717 -13.278 11.462 1.00 64.12 238 ARG A N 1
ATOM 1759 C CA . ARG A 1 238 ? -3.968 -14.174 12.612 1.00 64.12 238 ARG A CA 1
ATOM 1760 C C . ARG A 1 238 ? -3.037 -13.900 13.787 1.00 64.12 238 ARG A C 1
ATOM 1762 O O . ARG A 1 238 ? -3.413 -14.150 14.928 1.00 64.12 238 ARG A O 1
ATOM 1769 N N . LYS A 1 239 ? -1.828 -13.409 13.508 1.00 74.06 239 LYS A N 1
ATOM 1770 C CA . LYS A 1 239 ? -0.908 -12.964 14.551 1.00 74.06 239 LYS A CA 1
ATOM 1771 C C . LYS A 1 239 ? -1.156 -11.499 14.872 1.00 74.06 239 LYS A C 1
ATOM 1773 O O . LYS A 1 239 ? -1.669 -10.738 14.056 1.00 74.06 239 LYS A O 1
ATOM 1778 N N . SER A 1 240 ? -0.771 -11.124 16.082 1.00 83.69 240 SER A N 1
ATOM 1779 C CA . SER A 1 240 ? -0.933 -9.769 16.581 1.00 83.69 240 SER A CA 1
ATOM 1780 C C . SER A 1 240 ? -0.046 -8.765 15.833 1.00 83.69 240 SER A C 1
ATOM 1782 O O . SER A 1 240 ? -0.438 -7.616 15.698 1.00 83.69 240 SER A O 1
ATOM 1784 N N . ALA A 1 241 ? 1.091 -9.192 15.275 1.00 90.44 241 ALA A N 1
ATOM 1785 C CA . ALA A 1 241 ? 1.964 -8.367 14.444 1.00 90.44 241 ALA A CA 1
ATOM 1786 C C . ALA A 1 241 ? 2.485 -9.164 13.236 1.00 90.44 241 ALA A C 1
ATOM 1788 O O . ALA A 1 241 ? 3.024 -10.257 13.405 1.00 90.44 241 ALA A O 1
ATOM 1789 N N . GLU A 1 242 ? 2.334 -8.626 12.024 1.00 93.69 242 GLU A N 1
ATOM 1790 C CA . GLU A 1 242 ? 2.778 -9.272 10.780 1.00 93.69 242 GLU A CA 1
ATOM 1791 C C . GLU A 1 242 ? 3.359 -8.277 9.772 1.00 93.69 242 GLU A C 1
ATOM 1793 O O . GLU A 1 242 ? 2.978 -7.108 9.721 1.00 93.69 242 GLU A O 1
ATOM 1798 N N . VAL A 1 243 ? 4.247 -8.784 8.920 1.00 97.62 243 VAL A N 1
ATOM 1799 C CA . VAL A 1 243 ? 4.801 -8.078 7.759 1.00 97.62 243 VAL A CA 1
ATOM 1800 C C . VAL A 1 243 ? 4.513 -8.906 6.516 1.00 97.62 243 VAL A C 1
ATOM 1802 O O . VAL A 1 243 ? 4.699 -10.123 6.555 1.00 97.62 243 VAL A O 1
ATOM 1805 N N . TYR A 1 244 ? 4.092 -8.257 5.433 1.00 98.31 244 TYR A N 1
ATOM 1806 C CA . TYR A 1 244 ? 3.845 -8.888 4.141 1.00 98.31 244 TYR A CA 1
ATOM 1807 C C . TYR A 1 244 ? 4.416 -8.056 2.995 1.00 98.31 244 TYR A C 1
ATOM 1809 O O . TYR A 1 244 ? 4.203 -6.843 2.937 1.00 98.31 244 TYR A O 1
ATOM 1817 N N . ASN A 1 245 ? 5.076 -8.705 2.047 1.00 98.81 245 ASN A N 1
ATOM 1818 C CA . ASN A 1 245 ? 5.363 -8.152 0.733 1.00 98.81 245 ASN A CA 1
ATOM 1819 C C . ASN A 1 245 ? 4.100 -8.202 -0.127 1.00 98.81 245 ASN A C 1
ATOM 1821 O O . ASN A 1 245 ? 3.427 -9.228 -0.197 1.00 98.81 245 ASN A O 1
ATOM 1825 N N . VAL A 1 246 ? 3.794 -7.100 -0.811 1.00 98.69 246 VAL A N 1
ATOM 1826 C CA . VAL A 1 246 ? 2.676 -7.041 -1.762 1.00 98.69 246 VAL A CA 1
ATOM 1827 C C . VAL A 1 246 ? 3.227 -6.670 -3.132 1.00 98.69 246 VAL A C 1
ATOM 1829 O O . VAL A 1 246 ? 3.638 -5.528 -3.373 1.00 98.69 246 VAL A O 1
ATOM 1832 N N . VAL A 1 247 ? 3.286 -7.673 -4.001 1.00 98.75 247 VAL A N 1
ATOM 1833 C CA . VAL A 1 247 ? 3.970 -7.662 -5.297 1.00 98.75 247 VAL A CA 1
ATOM 1834 C C . VAL A 1 247 ? 3.251 -8.619 -6.250 1.00 98.75 247 VAL A C 1
ATOM 1836 O O . VAL A 1 247 ? 2.701 -9.623 -5.800 1.00 98.75 247 VAL A O 1
ATOM 1839 N N . SER A 1 248 ? 3.205 -8.281 -7.539 1.00 98.31 248 SER A N 1
ATOM 1840 C CA . SER A 1 248 ? 2.721 -9.181 -8.594 1.00 98.31 248 SER A CA 1
ATOM 1841 C C . SER A 1 248 ? 3.744 -10.292 -8.875 1.00 98.31 248 SER A C 1
ATOM 1843 O O . SER A 1 248 ? 4.936 -10.086 -8.668 1.00 98.31 248 SER A O 1
ATOM 1845 N N . ASP A 1 249 ? 3.302 -11.437 -9.402 1.00 97.44 249 ASP A N 1
ATOM 1846 C CA . ASP A 1 249 ? 4.147 -12.630 -9.612 1.00 97.44 249 ASP A CA 1
ATOM 1847 C C . ASP A 1 249 ? 5.235 -12.438 -10.680 1.00 97.44 249 ASP A C 1
ATOM 1849 O O . ASP A 1 249 ? 6.245 -13.144 -10.710 1.00 97.44 249 ASP A O 1
ATOM 1853 N N . THR A 1 250 ? 5.024 -11.504 -11.609 1.00 94.81 250 THR A N 1
ATOM 1854 C CA . THR A 1 250 ? 5.943 -11.278 -12.728 1.00 94.81 250 THR A CA 1
ATOM 1855 C C . THR A 1 250 ? 6.915 -10.132 -12.480 1.00 94.81 250 THR A C 1
ATOM 1857 O O . THR A 1 250 ? 6.503 -9.013 -12.166 1.00 94.81 250 THR A O 1
ATOM 1860 N N . HIS A 1 251 ? 8.191 -10.382 -12.783 1.00 97.12 251 HIS A N 1
ATOM 1861 C CA . HIS A 1 251 ? 9.294 -9.427 -12.656 1.00 97.12 251 HIS A CA 1
ATOM 1862 C C . HIS A 1 251 ? 10.017 -9.217 -13.997 1.00 97.12 251 HIS A C 1
ATOM 1864 O O . HIS A 1 251 ? 11.178 -9.611 -14.138 1.00 97.12 251 HIS A O 1
ATOM 1870 N N . PRO A 1 252 ? 9.347 -8.645 -15.018 1.00 96.56 252 PRO A N 1
ATOM 1871 C CA . PRO A 1 252 ? 9.984 -8.384 -16.304 1.00 96.56 252 PRO A CA 1
ATOM 1872 C C . PRO A 1 252 ? 11.168 -7.426 -16.141 1.00 96.56 252 PRO A C 1
ATOM 1874 O O . PRO A 1 252 ? 11.291 -6.703 -15.142 1.00 96.56 252 PRO A O 1
ATOM 1877 N N . THR A 1 253 ? 12.042 -7.393 -17.144 1.00 96.00 253 THR A N 1
ATOM 1878 C CA . THR A 1 253 ? 13.103 -6.390 -17.160 1.00 96.00 253 THR A CA 1
ATOM 1879 C C . THR A 1 253 ? 12.497 -4.992 -17.245 1.00 96.00 253 THR A C 1
ATOM 1881 O O . THR A 1 253 ? 11.396 -4.776 -17.771 1.00 96.00 253 THR A O 1
ATOM 1884 N N . ARG A 1 254 ? 13.229 -4.010 -16.718 1.00 95.12 254 ARG A N 1
ATOM 1885 C CA . ARG A 1 254 ? 12.838 -2.605 -16.799 1.00 95.12 254 ARG A CA 1
ATOM 1886 C C . ARG A 1 254 ? 12.621 -2.170 -18.246 1.00 95.12 254 ARG A C 1
ATOM 1888 O O . ARG A 1 254 ? 11.660 -1.450 -18.514 1.00 95.12 254 ARG A O 1
ATOM 1895 N N . GLN A 1 255 ? 13.484 -2.601 -19.159 1.00 95.81 255 GLN A N 1
ATOM 1896 C CA . GLN A 1 255 ? 13.347 -2.285 -20.574 1.00 95.81 255 GLN A CA 1
ATOM 1897 C C . GLN A 1 255 ? 12.067 -2.871 -21.166 1.00 95.81 255 GLN A C 1
ATOM 1899 O O . GLN A 1 255 ? 11.242 -2.101 -21.664 1.00 95.81 255 GLN A O 1
ATOM 1904 N N . ASP A 1 256 ? 11.870 -4.186 -21.050 1.00 96.56 256 ASP A N 1
ATOM 1905 C CA . ASP A 1 256 ? 10.736 -4.875 -21.678 1.00 96.56 256 ASP A CA 1
ATOM 1906 C C . ASP A 1 256 ? 9.404 -4.288 -21.210 1.00 96.56 256 ASP A C 1
ATOM 1908 O O . ASP A 1 256 ? 8.522 -3.986 -22.015 1.00 96.56 256 ASP A O 1
ATOM 1912 N N . PHE A 1 257 ? 9.273 -4.051 -19.904 1.00 96.88 257 PHE A N 1
ATOM 1913 C CA . PHE A 1 257 ? 8.038 -3.534 -19.332 1.00 96.88 257 PHE A CA 1
ATOM 1914 C C . PHE A 1 257 ? 7.713 -2.112 -19.788 1.00 96.88 257 PHE A C 1
ATOM 1916 O O . PHE A 1 257 ? 6.584 -1.832 -20.193 1.00 96.88 257 PHE A O 1
ATOM 1923 N N . TYR A 1 258 ? 8.672 -1.183 -19.711 1.00 96.25 258 TYR A N 1
ATOM 1924 C CA . TYR A 1 258 ? 8.391 0.217 -20.040 1.00 96.25 258 TYR A CA 1
ATOM 1925 C C . TYR A 1 258 ? 8.284 0.461 -21.545 1.00 96.25 258 TYR A C 1
ATOM 1927 O O . TYR A 1 258 ? 7.514 1.339 -21.945 1.00 96.25 258 TYR A O 1
ATOM 1935 N N . GLN A 1 259 ? 9.000 -0.303 -22.374 1.00 96.38 259 GLN A N 1
ATOM 1936 C CA . GLN A 1 259 ? 8.823 -0.258 -23.826 1.00 96.38 259 GLN A CA 1
ATOM 1937 C C . GLN A 1 259 ? 7.445 -0.798 -24.221 1.00 96.38 259 GLN A C 1
ATOM 1939 O O . GLN A 1 259 ? 6.720 -0.097 -24.930 1.00 96.38 259 GLN A O 1
ATOM 1944 N N . LEU A 1 260 ? 7.028 -1.951 -23.677 1.00 96.00 260 LEU A N 1
ATOM 1945 C CA . LEU A 1 260 ? 5.677 -2.474 -23.894 1.00 96.00 260 LEU A CA 1
ATOM 1946 C C . LEU A 1 260 ? 4.612 -1.478 -23.421 1.00 96.00 260 LEU A C 1
ATOM 1948 O O . LEU A 1 260 ? 3.680 -1.175 -24.161 1.00 96.00 260 LEU A O 1
ATOM 1952 N N . ALA A 1 261 ? 4.758 -0.909 -22.222 1.00 95.44 261 ALA A N 1
ATOM 1953 C CA . ALA A 1 261 ? 3.795 0.056 -21.700 1.00 95.44 261 ALA A CA 1
ATOM 1954 C C . ALA A 1 261 ? 3.641 1.287 -22.614 1.00 95.44 261 ALA A C 1
ATOM 1956 O O . ALA A 1 261 ? 2.523 1.761 -22.814 1.00 95.44 261 ALA A O 1
ATOM 1957 N N . CYS A 1 262 ? 4.737 1.824 -23.167 1.00 95.62 262 CYS A N 1
ATOM 1958 C CA . CYS A 1 262 ? 4.666 2.955 -24.101 1.00 95.62 262 CYS A CA 1
ATOM 1959 C C . CYS A 1 262 ? 4.020 2.552 -25.429 1.00 95.62 262 CYS A C 1
ATOM 1961 O O . CYS A 1 262 ? 3.168 3.285 -25.932 1.00 95.62 262 CYS A O 1
ATOM 1963 N N . GLN A 1 263 ? 4.350 1.363 -25.941 1.00 94.69 263 GLN A N 1
ATOM 1964 C CA . GLN A 1 263 ? 3.754 0.814 -27.156 1.00 94.69 263 GLN A CA 1
ATOM 1965 C C . GLN A 1 263 ? 2.225 0.707 -27.049 1.00 94.69 263 GLN A C 1
ATOM 1967 O O . GLN A 1 263 ? 1.526 1.131 -27.966 1.00 94.69 263 GLN A O 1
ATOM 1972 N N . GLN A 1 264 ? 1.697 0.214 -25.923 1.00 93.44 264 GLN A N 1
ATOM 1973 C CA . GLN A 1 264 ? 0.248 0.047 -25.713 1.00 93.44 264 GLN A CA 1
ATOM 1974 C C . GLN A 1 264 ? -0.532 1.370 -25.718 1.00 93.44 264 GLN A C 1
ATOM 1976 O O . GLN A 1 264 ? -1.721 1.387 -26.021 1.00 93.44 264 GLN A O 1
ATOM 1981 N N . LEU A 1 265 ? 0.131 2.496 -25.434 1.00 92.69 265 LEU A N 1
ATOM 1982 C CA . LEU A 1 265 ? -0.471 3.831 -25.507 1.00 92.69 265 LEU A CA 1
ATOM 1983 C C . LEU A 1 265 ? -0.052 4.625 -26.751 1.00 92.69 265 LEU A C 1
ATOM 1985 O O . LEU A 1 265 ? -0.361 5.812 -26.834 1.00 92.69 265 LEU A O 1
ATOM 1989 N N . SER A 1 266 ? 0.647 4.001 -27.707 1.00 94.56 266 SER A N 1
ATOM 1990 C CA . SER A 1 266 ? 1.213 4.685 -28.883 1.00 94.56 266 SER A CA 1
ATOM 1991 C C . SER A 1 266 ? 2.075 5.904 -28.515 1.00 94.56 266 SER A C 1
ATOM 1993 O O . SER A 1 266 ? 2.049 6.932 -29.189 1.00 94.56 266 SER A O 1
ATOM 1995 N N . LEU A 1 267 ? 2.824 5.797 -27.416 1.00 95.31 267 LEU A N 1
ATOM 1996 C CA . LEU A 1 267 ? 3.754 6.814 -26.937 1.00 95.31 267 LEU A CA 1
ATOM 1997 C C . LEU A 1 267 ? 5.194 6.461 -27.326 1.00 95.31 267 LEU A C 1
ATOM 1999 O O . LEU A 1 267 ? 5.532 5.290 -27.497 1.00 95.31 267 LEU A O 1
ATOM 2003 N N . GLU A 1 268 ? 6.065 7.468 -27.406 1.00 96.50 268 GLU A N 1
ATOM 2004 C CA . GLU A 1 268 ? 7.490 7.260 -27.675 1.00 96.50 268 GLU A CA 1
ATOM 2005 C C . GLU A 1 268 ? 8.125 6.399 -26.573 1.00 96.50 268 GLU A C 1
ATOM 2007 O O . GLU A 1 268 ? 8.013 6.714 -25.381 1.00 96.50 268 GLU A O 1
ATOM 2012 N N . ALA A 1 269 ? 8.776 5.305 -26.971 1.00 96.12 269 ALA A N 1
ATOM 2013 C CA . ALA A 1 269 ? 9.421 4.370 -26.061 1.00 96.12 269 ALA A CA 1
ATOM 2014 C C . ALA A 1 269 ? 10.723 4.952 -25.470 1.00 96.12 269 ALA A C 1
ATOM 2016 O O . ALA A 1 269 ? 11.438 5.679 -26.158 1.00 96.12 269 ALA A O 1
ATOM 2017 N N . PRO A 1 270 ? 11.071 4.621 -24.213 1.00 96.38 270 PRO A N 1
ATOM 2018 C CA . PRO A 1 270 ? 12.353 5.007 -23.634 1.00 96.38 270 PRO A CA 1
ATOM 2019 C C . PRO A 1 270 ? 13.536 4.307 -24.314 1.00 96.38 270 PRO A C 1
ATOM 2021 O O . PRO A 1 270 ? 13.467 3.115 -24.639 1.00 96.38 270 PRO A O 1
ATOM 2024 N N . ALA A 1 271 ? 14.653 5.027 -24.420 1.00 95.62 271 ALA A N 1
ATOM 2025 C CA . ALA A 1 271 ? 15.944 4.486 -24.828 1.00 95.62 271 ALA A CA 1
ATOM 2026 C C . ALA A 1 271 ? 16.839 4.229 -23.607 1.00 95.62 271 ALA A C 1
ATOM 2028 O O . ALA A 1 271 ? 17.001 5.095 -22.738 1.00 95.62 271 ALA A O 1
ATOM 2029 N N . PHE A 1 272 ? 17.441 3.042 -23.560 1.00 94.88 272 PHE A N 1
ATOM 2030 C CA . PHE A 1 272 ? 18.311 2.607 -22.470 1.00 94.88 272 PHE A CA 1
ATOM 2031 C C . PHE A 1 272 ? 19.789 2.683 -22.863 1.00 94.88 272 PHE A C 1
ATOM 2033 O O . PHE A 1 272 ? 20.126 2.552 -24.039 1.00 94.88 272 PHE A O 1
ATOM 2040 N N . ASN A 1 273 ? 20.660 2.914 -21.880 1.00 92.69 273 ASN A N 1
ATOM 2041 C CA . ASN A 1 273 ? 22.114 2.868 -22.048 1.00 92.69 273 ASN A CA 1
ATOM 2042 C C . ASN A 1 273 ? 22.682 1.505 -21.584 1.00 92.69 273 ASN A C 1
ATOM 2044 O O . ASN A 1 273 ? 21.946 0.618 -21.148 1.00 92.69 273 ASN A O 1
ATOM 2048 N N . GLU A 1 274 ? 24.004 1.337 -21.672 1.00 90.12 274 GLU A N 1
ATOM 2049 C CA . GLU A 1 274 ? 24.697 0.107 -21.257 1.00 90.12 274 GLU A CA 1
ATOM 2050 C C . GLU A 1 274 ? 24.919 0.000 -19.734 1.00 90.12 274 GLU A C 1
ATOM 2052 O O . GLU A 1 274 ? 25.389 -1.030 -19.257 1.00 90.12 274 GLU A O 1
ATOM 2057 N N . GLU A 1 275 ? 24.569 1.026 -18.950 1.00 89.88 275 GLU A N 1
ATOM 2058 C CA . GLU A 1 275 ? 24.747 1.033 -17.495 1.00 89.88 275 GLU A CA 1
ATOM 2059 C C . GLU A 1 275 ? 23.833 -0.008 -16.834 1.00 89.88 275 GLU A C 1
ATOM 2061 O O . GLU A 1 275 ? 22.622 -0.048 -17.079 1.00 89.88 275 GLU A O 1
ATOM 2066 N N . GLN A 1 276 ? 24.411 -0.860 -15.984 1.00 83.25 276 GLN A N 1
ATOM 2067 C CA . GLN A 1 276 ? 23.689 -1.897 -15.253 1.00 83.25 276 GLN A CA 1
ATOM 2068 C C . GLN A 1 276 ? 24.064 -1.877 -13.773 1.00 83.25 276 GLN A C 1
ATOM 2070 O O . GLN A 1 276 ? 25.239 -1.835 -13.410 1.00 83.25 276 GLN A O 1
ATOM 2075 N N . GLU A 1 277 ? 23.055 -2.001 -12.919 1.00 78.50 277 GLU A N 1
ATOM 2076 C CA . GLU A 1 277 ? 23.234 -2.345 -11.516 1.00 78.50 277 GLU A CA 1
ATOM 2077 C C . GLU A 1 277 ? 23.736 -3.787 -11.386 1.00 78.50 277 GLU A C 1
ATOM 2079 O O . GLU A 1 277 ? 23.269 -4.703 -12.068 1.00 78.50 277 GLU A O 1
ATOM 2084 N N . SER A 1 278 ? 24.667 -3.995 -10.456 1.00 75.12 278 SER A N 1
ATOM 2085 C CA . SER A 1 278 ? 25.169 -5.326 -10.111 1.00 75.12 278 SER A CA 1
ATOM 2086 C C . SER A 1 278 ? 24.143 -6.153 -9.332 1.00 75.12 278 SER A C 1
ATOM 2088 O O . SER A 1 278 ? 24.123 -7.376 -9.449 1.00 75.12 278 SER A O 1
ATOM 2090 N N . LEU A 1 279 ? 23.280 -5.496 -8.552 1.00 83.56 279 LEU A N 1
ATOM 2091 C CA . LEU A 1 279 ? 22.302 -6.151 -7.688 1.00 83.56 279 LEU A CA 1
ATOM 2092 C C . LEU A 1 279 ? 20.947 -6.248 -8.396 1.00 83.56 279 LEU A C 1
ATOM 2094 O O . LEU A 1 279 ? 20.268 -5.248 -8.624 1.00 83.56 279 LEU A O 1
ATOM 2098 N N . LYS A 1 280 ? 20.524 -7.472 -8.715 1.00 90.12 280 LYS A N 1
ATOM 2099 C CA . LYS A 1 280 ? 19.194 -7.754 -9.266 1.00 90.12 280 LYS A CA 1
ATOM 2100 C C . LYS A 1 280 ? 18.306 -8.292 -8.160 1.00 90.12 280 LYS A C 1
ATOM 2102 O O . LYS A 1 280 ? 18.531 -9.401 -7.703 1.00 90.12 280 LYS A O 1
ATOM 2107 N N . ARG A 1 281 ? 17.305 -7.518 -7.739 1.00 95.19 281 ARG A N 1
ATOM 2108 C CA . ARG A 1 281 ? 16.397 -7.901 -6.650 1.00 95.19 281 ARG A CA 1
ATOM 2109 C C . ARG A 1 281 ? 15.014 -8.283 -7.166 1.00 95.19 281 ARG A C 1
ATOM 2111 O O . ARG A 1 281 ? 14.374 -7.488 -7.857 1.00 95.19 281 ARG A O 1
ATOM 2118 N N . ILE A 1 282 ? 14.528 -9.439 -6.740 1.00 97.56 282 ILE A N 1
ATOM 2119 C CA . ILE A 1 282 ? 13.171 -9.943 -6.959 1.00 97.56 282 ILE A CA 1
ATOM 2120 C C . ILE A 1 282 ? 12.501 -10.068 -5.592 1.00 97.56 282 ILE A C 1
ATOM 2122 O O . ILE A 1 282 ? 12.969 -10.800 -4.730 1.00 97.56 282 ILE A O 1
ATOM 2126 N N . VAL A 1 283 ? 11.428 -9.321 -5.365 1.00 98.50 283 VAL A N 1
ATOM 2127 C CA . VAL A 1 283 ? 10.660 -9.378 -4.119 1.00 98.50 283 VAL A CA 1
ATOM 2128 C C . VAL A 1 283 ? 9.610 -10.466 -4.251 1.00 98.50 283 VAL A C 1
ATOM 2130 O O . VAL A 1 283 ? 8.812 -10.419 -5.178 1.00 98.50 283 VAL A O 1
ATOM 2133 N N . LEU A 1 284 ? 9.592 -11.400 -3.310 1.00 98.56 284 LEU A N 1
ATOM 2134 C CA . LEU A 1 284 ? 8.650 -12.509 -3.283 1.00 98.56 284 LEU A CA 1
ATOM 2135 C C . LEU A 1 284 ? 7.407 -12.168 -2.451 1.00 98.56 284 LEU A C 1
ATOM 2137 O O . LEU A 1 284 ? 7.520 -11.578 -1.373 1.00 98.56 284 LEU A O 1
ATOM 2141 N N . GLY A 1 285 ? 6.230 -12.530 -2.972 1.00 98.00 285 GLY A N 1
ATOM 2142 C CA . GLY A 1 285 ? 4.910 -12.292 -2.371 1.00 98.00 285 GLY A CA 1
ATOM 2143 C C . GLY A 1 285 ? 4.260 -13.535 -1.752 1.00 98.00 285 GLY A C 1
ATOM 2144 O O . GLY A 1 285 ? 3.093 -13.481 -1.360 1.00 98.00 285 GLY A O 1
ATOM 2145 N N . ASP A 1 286 ? 4.983 -14.653 -1.652 1.00 97.69 286 ASP A N 1
ATOM 2146 C CA . ASP A 1 286 ? 4.443 -15.956 -1.242 1.00 97.69 286 ASP A CA 1
ATOM 2147 C C . ASP A 1 286 ? 3.689 -15.900 0.089 1.00 97.69 286 ASP A C 1
ATOM 2149 O O . ASP A 1 286 ? 2.624 -16.497 0.234 1.00 97.69 286 ASP A O 1
ATOM 2153 N N . LYS A 1 287 ? 4.202 -15.144 1.066 1.00 96.88 287 LYS A N 1
ATOM 2154 C CA . LYS A 1 287 ? 3.640 -15.093 2.419 1.00 96.88 287 LYS A CA 1
ATOM 2155 C C . LYS A 1 287 ? 2.205 -14.556 2.447 1.00 96.88 287 LYS A C 1
ATOM 2157 O O . LYS A 1 287 ? 1.369 -15.094 3.176 1.00 96.88 287 LYS A O 1
ATOM 2162 N N . ILE A 1 288 ? 1.896 -13.504 1.682 1.00 96.12 288 ILE A N 1
ATOM 2163 C CA . ILE A 1 288 ? 0.539 -12.929 1.661 1.00 96.12 288 ILE A CA 1
ATOM 2164 C C . ILE A 1 288 ? -0.424 -13.779 0.828 1.00 96.12 288 ILE A C 1
ATOM 2166 O O . ILE A 1 288 ? -1.601 -13.889 1.171 1.00 96.12 288 ILE A O 1
ATOM 2170 N N . GLN A 1 289 ? 0.076 -14.443 -0.215 1.00 96.31 289 GLN A N 1
ATOM 2171 C CA . GLN A 1 289 ? -0.715 -15.379 -1.014 1.00 96.31 289 GLN A CA 1
ATOM 2172 C C . GLN A 1 289 ? -1.074 -16.634 -0.212 1.00 96.31 289 GLN A C 1
ATOM 2174 O O . GLN A 1 289 ? -2.234 -17.038 -0.181 1.00 96.31 289 GLN A O 1
ATOM 2179 N N . GLN A 1 290 ? -0.123 -17.185 0.549 1.00 94.75 290 GLN A N 1
ATOM 2180 C CA . GLN A 1 290 ? -0.369 -18.272 1.507 1.00 94.75 290 GLN A CA 1
ATOM 2181 C C . GLN A 1 290 ? -1.347 -17.862 2.618 1.00 94.75 290 GLN A C 1
ATOM 2183 O O . GLN A 1 290 ? -2.086 -18.701 3.131 1.00 94.75 290 GLN A O 1
ATOM 2188 N N . ALA A 1 291 ? -1.381 -16.575 2.981 1.00 92.62 291 ALA A N 1
ATOM 2189 C CA . ALA A 1 291 ? -2.372 -16.026 3.905 1.00 92.62 291 ALA A CA 1
ATOM 2190 C C . ALA A 1 291 ? -3.770 -15.854 3.276 1.00 92.62 291 ALA A C 1
ATOM 2192 O O . ALA A 1 291 ? -4.718 -15.562 4.005 1.00 92.62 291 ALA A O 1
ATOM 2193 N N . GLY A 1 292 ? -3.910 -16.054 1.961 1.00 93.62 292 GLY A N 1
ATOM 2194 C CA . GLY A 1 292 ? -5.185 -16.060 1.244 1.00 93.62 292 GLY A CA 1
ATOM 2195 C C . GLY A 1 292 ? -5.354 -14.960 0.196 1.00 93.62 292 GLY A C 1
ATOM 2196 O O . GLY A 1 292 ? -6.451 -14.832 -0.347 1.00 93.62 292 GLY A O 1
ATOM 2197 N N . LEU A 1 293 ? -4.325 -14.154 -0.102 1.00 95.38 293 LEU A N 1
ATOM 2198 C CA . LEU A 1 293 ? -4.431 -13.158 -1.171 1.00 95.38 293 LEU A CA 1
ATOM 2199 C C . LEU A 1 293 ? -4.449 -13.854 -2.529 1.00 95.38 293 LEU A C 1
ATOM 2201 O O . LEU A 1 293 ? -3.478 -14.497 -2.918 1.00 95.38 293 LEU A O 1
ATOM 2205 N N . VAL A 1 294 ? -5.523 -13.640 -3.279 1.00 96.50 294 VAL A N 1
ATOM 2206 C CA . VAL A 1 294 ? -5.579 -13.972 -4.701 1.00 96.50 294 VAL A CA 1
ATOM 2207 C C . VAL A 1 294 ? -5.338 -12.689 -5.485 1.00 96.50 294 VAL A C 1
ATOM 2209 O O . VAL A 1 294 ? -6.116 -11.741 -5.379 1.00 96.50 294 VAL A O 1
ATOM 2212 N N . LEU A 1 295 ? -4.250 -12.647 -6.256 1.00 97.69 295 LEU A N 1
ATOM 2213 C CA . LEU A 1 295 ? -3.947 -11.502 -7.108 1.00 97.69 295 LEU A CA 1
ATOM 2214 C C . LEU A 1 295 ? -4.949 -11.433 -8.266 1.00 97.69 295 LEU A C 1
ATOM 2216 O O . LEU A 1 295 ? -5.134 -12.395 -9.009 1.00 97.69 295 LEU A O 1
ATOM 2220 N N . SER A 1 296 ? -5.564 -10.269 -8.437 1.00 97.06 296 SER A N 1
ATOM 2221 C CA . SER A 1 296 ? -6.338 -9.904 -9.623 1.00 97.06 296 SER A CA 1
ATOM 2222 C C . SER A 1 296 ? -5.423 -9.685 -10.829 1.00 97.06 296 SER A C 1
ATOM 2224 O O . SER A 1 296 ? -5.804 -10.010 -11.953 1.00 97.06 296 SER A O 1
ATOM 2226 N N . TYR A 1 297 ? -4.208 -9.165 -10.605 1.00 96.88 297 TYR A N 1
ATOM 2227 C CA . TYR A 1 297 ? -3.218 -8.907 -11.655 1.00 96.88 297 TYR A CA 1
ATOM 2228 C C . TYR A 1 297 ? -1.854 -9.541 -11.313 1.00 96.88 297 TYR A C 1
ATOM 2230 O O . TYR A 1 297 ? -0.875 -8.831 -11.053 1.00 96.88 297 TYR A O 1
ATOM 2238 N N . PRO A 1 298 ? -1.759 -10.888 -11.336 1.00 97.00 298 PRO A N 1
ATOM 2239 C CA . PRO A 1 298 ? -0.503 -11.595 -11.081 1.00 97.00 298 PRO A CA 1
ATOM 2240 C C . PRO A 1 298 ? 0.547 -11.342 -12.173 1.00 97.00 298 PRO A C 1
ATOM 2242 O O . PRO A 1 298 ? 1.740 -11.288 -11.891 1.00 97.00 298 PRO A O 1
ATOM 2245 N N . ASP A 1 299 ? 0.108 -11.131 -13.417 1.00 96.94 299 ASP A N 1
ATOM 2246 C CA . ASP A 1 299 ? 0.967 -10.914 -14.580 1.00 96.94 299 ASP A CA 1
ATOM 2247 C C . ASP A 1 299 ? 0.743 -9.514 -15.159 1.00 96.94 299 ASP A C 1
ATOM 2249 O O . ASP A 1 299 ? -0.258 -9.238 -15.831 1.00 96.94 299 ASP A O 1
ATOM 2253 N N . LEU A 1 300 ? 1.689 -8.614 -14.891 1.00 95.31 300 LEU A N 1
ATOM 2254 C CA . LEU A 1 300 ? 1.567 -7.215 -15.294 1.00 95.31 300 LEU A CA 1
ATOM 2255 C C . LEU A 1 300 ? 1.872 -6.989 -16.778 1.00 95.31 300 LEU A C 1
ATOM 2257 O O . LEU A 1 300 ? 1.428 -5.986 -17.335 1.00 95.31 300 LEU A O 1
ATOM 2261 N N . MET A 1 301 ? 2.583 -7.910 -17.434 1.00 95.38 301 MET A N 1
ATOM 2262 C CA . MET A 1 301 ? 2.769 -7.853 -18.887 1.00 95.38 301 MET A CA 1
ATOM 2263 C C . MET A 1 301 ? 1.448 -8.170 -19.586 1.00 95.38 301 MET A C 1
ATOM 2265 O O . MET A 1 301 ? 1.056 -7.448 -20.502 1.00 95.38 301 MET A O 1
ATOM 2269 N N . LYS A 1 302 ? 0.709 -9.180 -19.103 1.00 95.38 302 LYS A N 1
ATOM 2270 C CA . LYS A 1 302 ? -0.655 -9.458 -19.582 1.00 95.38 302 LYS A CA 1
ATOM 2271 C C . LYS A 1 302 ? -1.595 -8.293 -19.315 1.00 95.38 302 LYS A C 1
ATOM 2273 O O . LYS A 1 302 ? -2.314 -7.902 -20.230 1.00 95.38 302 LYS A O 1
ATOM 2278 N N . TRP A 1 303 ? -1.564 -7.723 -18.110 1.00 94.00 303 TRP A N 1
ATOM 2279 C CA . TRP A 1 303 ? -2.371 -6.547 -17.772 1.00 94.00 303 TRP A CA 1
ATOM 2280 C C . TRP A 1 303 ? -2.166 -5.395 -18.766 1.00 94.00 303 TRP A C 1
ATOM 2282 O O . TRP A 1 303 ? -3.148 -4.863 -19.271 1.00 94.00 303 TRP A O 1
ATOM 2292 N N . LEU A 1 304 ? -0.917 -5.063 -19.123 1.00 93.00 304 LEU A N 1
ATOM 2293 C CA . LEU A 1 304 ? -0.627 -4.003 -20.101 1.00 93.00 304 LEU A CA 1
ATOM 2294 C C . LEU A 1 304 ? -1.255 -4.254 -21.479 1.00 93.00 304 LEU A C 1
ATOM 2296 O O . LEU A 1 304 ? -1.574 -3.303 -22.183 1.00 93.00 304 LEU A O 1
ATOM 2300 N N . THR A 1 305 ? -1.396 -5.517 -21.881 1.00 90.31 305 THR A N 1
ATOM 2301 C CA . THR A 1 305 ? -1.951 -5.891 -23.193 1.00 90.31 305 THR A CA 1
ATOM 2302 C C . THR A 1 305 ? -3.473 -6.008 -23.214 1.00 90.31 305 THR A C 1
ATOM 2304 O O . THR A 1 305 ? -4.054 -6.215 -24.281 1.00 90.31 305 THR A O 1
ATOM 2307 N N . GLN A 1 306 ? -4.136 -5.909 -22.061 1.00 84.38 306 GLN A N 1
ATOM 2308 C CA . GLN A 1 306 ? -5.593 -5.907 -22.013 1.00 84.38 306 GLN A CA 1
ATOM 2309 C C . GLN A 1 306 ? -6.119 -4.555 -22.519 1.00 84.38 306 GLN A C 1
ATOM 2311 O O . GLN A 1 306 ? -5.520 -3.518 -22.227 1.00 84.38 306 GLN A O 1
ATOM 2316 N N . PRO A 1 307 ? -7.233 -4.527 -23.274 1.00 65.69 307 PRO A N 1
ATOM 2317 C CA . PRO A 1 307 ? -7.869 -3.271 -23.650 1.00 65.69 307 PRO A CA 1
ATOM 2318 C C . PRO A 1 307 ? -8.181 -2.478 -22.380 1.00 65.69 307 PRO A C 1
ATOM 2320 O O . PRO A 1 307 ? -8.766 -3.044 -21.459 1.00 65.69 307 PRO A O 1
ATOM 2323 N N . ASN A 1 308 ? -7.786 -1.201 -22.323 1.00 55.09 308 ASN A N 1
ATOM 2324 C CA . ASN A 1 308 ? -8.099 -0.323 -21.193 1.00 55.09 308 ASN A CA 1
ATOM 2325 C C . ASN A 1 308 ? -9.617 -0.357 -20.929 1.00 55.09 308 ASN A C 1
ATOM 2327 O O . ASN A 1 308 ? -10.379 0.214 -21.710 1.00 55.09 308 ASN A O 1
ATOM 2331 N N . THR A 1 309 ? -10.045 -1.049 -19.871 1.00 41.03 309 THR A N 1
ATOM 2332 C CA . THR A 1 309 ? -11.400 -0.948 -19.307 1.00 41.03 309 THR A CA 1
ATOM 2333 C C . THR A 1 309 ? -11.518 0.292 -18.446 1.00 41.03 309 THR A C 1
ATOM 2335 O O . THR A 1 309 ? -10.583 0.510 -17.637 1.00 41.03 309 THR A O 1
#

Sequence (309 aa):
MNNLEMGIDPKEGLKKVAIIGCGWAGKALAQSFTQDGISVVATTRSRDNFPNLVEVGCLPVEFELPLSTGEECNWLDGSDAMIIAITPQFKQGANDYNVKVAQLTELAVQHGVKHVVLLSSTGVYQGTADQVTEDTALDLAINKVELLAQAEQAVLSSVMRSSVAQSSAFESEVDKSKLQNQKATVLRLAGLVGPNRHPARFMSGKQGVANANTPINLVHQADVVGAIRLVLSGTGGRKSAEVYNVVSDTHPTRQDFYQLACQQLSLEAPAFNEEQESLKRIVLGDKIQQAGLVLSYPDLMKWLTQPNT

pLDDT: mean 87.79, std 16.26, range [29.42, 98.81]